Protein AF-A0A182GJI7-F1 (afdb_monomer_lite)

Secondary structure (DSSP, 8-state):
----PPPB-TT--EEEEES-EE---SSPEE-TT--EEEEES-EESSPEEEE-TT--EEEEEHHHHTTEEEES-TT--EEEEE-TT--S-GGG---GGGGTT--EEEEE-TT--S--HHHHHHHHHHTTT--EEEEES--SSSHHHHHHHHHHH-TT--EEEEESSBPPSEETTS-TT--EEEEEEEEES-S-EEE-TT--EEEEEEEEETTS-TTEEEEEEEPGGGEEEEEEEEEEE--TT--PPPEEEE------

Sequence (256 aa):
MATTFGTSFGNLHHICLTNVTITPTDHPLECPNLRKLMLFWLTFKKPLKIRTPQLQALTCNASVLNQLQLNEAPQANRLSIDMRRAPYDPSEMAYPASFSFFRKLKLTVSHCFRYDNRWFSVYCSYFNAITELIVDGKFPKNHYMHLKDIVSSLTQVSSLTLRWMSVPSDFSYLPVNVKTVNIEDCTTEADSIQFGPSVRCVRVSNLWMWNMPDDIGVEMQLLPEGRFSPLSSKRVLVRKGKVMTPRTIYSTVEGV

Radius of gyration: 20.92 Å; chains: 1; bounding box: 46×43×73 Å

Foldseek 3Di:
DDPPDAAEDAPAQEDADEQEEDEADPDAYEDANHAEYHEENYHYPAAHHHEYQNHAEYEYELVNLQRYAYDHDLNHEYYEYEQLCNDDDPVSGDPLLRQLNYAAYEYEAANNQDDDLVSLLVNLVSCQNHQHYEYEHAHPPPRAVSVLSNQLSRQNHQEYEYYHEEDEQEALSGHLNHAEYEYAHYEYCDQKHAHHPSHFKYKYWDYYYPPDPLQWTFDWAQDPPRIIGTPPPDRGRHPRPDTDDIDMYGDPDPDD

pLDDT: mean 76.51, std 18.76, range [30.42, 97.88]

Structure (mmCIF, N/CA/C/O backbone):
data_AF-A0A182GJI7-F1
#
_entry.id   AF-A0A182GJI7-F1
#
loop_
_atom_site.group_PDB
_atom_site.id
_atom_site.type_symbol
_atom_site.label_atom_id
_atom_site.label_alt_id
_atom_site.label_comp_id
_atom_site.label_asym_id
_atom_site.label_entity_id
_atom_site.label_seq_id
_atom_site.pdbx_PDB_ins_code
_atom_site.Cartn_x
_atom_site.Cartn_y
_atom_site.Cartn_z
_atom_site.occupancy
_atom_site.B_iso_or_equiv
_atom_site.auth_seq_id
_atom_site.auth_comp_id
_atom_site.auth_asym_id
_atom_site.auth_atom_id
_atom_site.pdbx_PDB_model_num
ATOM 1 N N . MET A 1 1 ? -25.397 4.185 40.615 1.00 33.31 1 MET A N 1
ATOM 2 C CA . MET A 1 1 ? -24.116 4.303 39.886 1.00 33.31 1 MET A CA 1
ATOM 3 C C . MET A 1 1 ? -24.425 4.147 38.408 1.00 33.31 1 MET A C 1
ATOM 5 O O . MET A 1 1 ? -24.957 3.110 38.039 1.00 33.31 1 MET A O 1
ATOM 9 N N . ALA A 1 2 ? -24.211 5.183 37.596 1.00 31.05 2 ALA A N 1
ATOM 10 C CA . ALA A 1 2 ? -24.418 5.091 36.154 1.00 31.05 2 ALA A CA 1
ATOM 11 C C . ALA A 1 2 ? -23.197 4.407 35.532 1.00 31.05 2 ALA A C 1
ATOM 13 O O . ALA A 1 2 ? -22.099 4.957 35.542 1.00 31.05 2 ALA A O 1
ATOM 14 N N . THR A 1 3 ? -23.376 3.189 35.034 1.00 36.91 3 THR A N 1
ATOM 15 C CA . THR A 1 3 ? -22.425 2.539 34.137 1.00 36.91 3 THR A CA 1
ATOM 16 C C . THR A 1 3 ? -22.496 3.261 32.794 1.00 36.91 3 THR A C 1
ATOM 18 O O . THR A 1 3 ? -23.383 3.013 31.982 1.00 36.91 3 THR A O 1
ATOM 21 N N . THR A 1 4 ? -21.590 4.208 32.552 1.00 42.38 4 THR A N 1
ATOM 22 C CA . THR A 1 4 ? -21.365 4.766 31.213 1.00 42.38 4 THR A CA 1
ATOM 23 C C . THR A 1 4 ? -20.727 3.688 30.341 1.00 42.38 4 THR A C 1
ATOM 25 O O . THR A 1 4 ? -19.510 3.622 30.188 1.00 42.38 4 THR A O 1
ATOM 28 N N . PHE A 1 5 ? -21.558 2.790 29.810 1.00 48.09 5 PHE A N 1
ATOM 29 C CA . PHE A 1 5 ? -21.180 1.929 28.696 1.00 48.09 5 PHE A CA 1
ATOM 30 C C . PHE A 1 5 ? -20.743 2.823 27.527 1.00 48.09 5 PHE A C 1
ATOM 32 O O . PHE A 1 5 ? -21.353 3.866 27.281 1.00 48.09 5 PHE A O 1
ATOM 39 N N . GLY A 1 6 ? -19.659 2.449 26.843 1.00 57.56 6 GLY A N 1
ATOM 40 C CA . GLY A 1 6 ? -19.200 3.168 25.656 1.00 57.56 6 GLY A CA 1
ATOM 41 C C . GLY A 1 6 ? -20.331 3.309 24.634 1.00 57.56 6 GLY A C 1
ATOM 42 O O . GLY A 1 6 ? -21.208 2.450 24.537 1.00 57.56 6 GLY A O 1
ATOM 43 N N . THR A 1 7 ? -20.339 4.410 23.882 1.00 68.69 7 THR A N 1
ATOM 44 C CA . THR A 1 7 ? -21.340 4.629 22.835 1.00 68.69 7 THR A CA 1
ATOM 45 C C . THR A 1 7 ? -21.268 3.485 21.822 1.00 68.69 7 THR A C 1
ATOM 47 O O . THR A 1 7 ? -20.230 3.286 21.185 1.00 68.69 7 THR A O 1
ATOM 50 N N . SER A 1 8 ? -22.364 2.735 21.686 1.00 79.00 8 SER A N 1
ATOM 51 C CA . SER A 1 8 ? -22.449 1.574 20.801 1.00 79.00 8 SER A CA 1
ATOM 52 C C . SER A 1 8 ? -23.300 1.871 19.574 1.00 79.00 8 SER A C 1
ATOM 54 O O . SER A 1 8 ? -24.429 2.352 19.670 1.00 79.00 8 SER A O 1
ATOM 56 N N . PHE A 1 9 ? -22.755 1.561 18.403 1.00 81.19 9 PHE A N 1
ATOM 57 C CA . PHE A 1 9 ? -23.396 1.737 17.109 1.00 81.19 9 PHE A CA 1
ATOM 58 C C . PHE A 1 9 ? -23.577 0.386 16.412 1.00 81.19 9 PHE A C 1
ATOM 60 O O . PHE A 1 9 ? -22.883 0.051 15.450 1.00 81.19 9 PHE A O 1
ATOM 67 N N . GLY A 1 10 ? -24.541 -0.399 16.898 1.00 80.50 10 GLY A N 1
ATOM 68 C CA . GLY A 1 10 ? -24.792 -1.766 16.431 1.00 80.50 10 GLY A CA 1
ATOM 69 C C . GLY A 1 10 ? -25.149 -1.889 14.946 1.00 80.50 10 GLY A C 1
ATOM 70 O O . GLY A 1 10 ? -24.766 -2.864 14.316 1.00 80.50 10 GLY A O 1
ATOM 71 N N . ASN A 1 11 ? -25.820 -0.900 14.353 1.00 86.44 11 ASN A N 1
ATOM 72 C CA . ASN A 1 11 ? -26.288 -0.979 12.960 1.00 86.44 11 ASN A CA 1
ATOM 73 C C . ASN A 1 11 ? -25.343 -0.310 11.946 1.00 86.44 11 ASN A C 1
ATOM 75 O O . ASN A 1 11 ? -25.608 -0.330 10.743 1.00 86.44 11 ASN A O 1
ATOM 79 N N . LEU A 1 12 ? -24.248 0.313 12.400 1.00 88.88 12 LEU A N 1
ATOM 80 C CA . LEU A 1 12 ? -23.321 0.991 11.495 1.00 88.88 12 LEU A CA 1
ATOM 81 C C . LEU A 1 12 ? -22.408 -0.018 10.795 1.00 88.88 12 LEU A C 1
ATOM 83 O O . LEU A 1 12 ? -21.566 -0.657 11.417 1.00 88.88 12 LEU A O 1
ATOM 87 N N . HIS A 1 13 ? -22.537 -0.100 9.470 1.00 92.81 13 HIS A N 1
ATOM 88 C CA . HIS A 1 13 ? -21.664 -0.911 8.614 1.00 92.81 13 HIS A CA 1
ATOM 89 C C . HIS A 1 13 ? -20.557 -0.107 7.929 1.00 92.81 13 HIS A C 1
ATOM 91 O O . HIS A 1 13 ? -19.521 -0.663 7.555 1.00 92.81 13 HIS A O 1
ATOM 97 N N . HIS A 1 14 ? -20.784 1.192 7.742 1.00 94.12 14 HIS A N 1
ATOM 98 C CA . HIS A 1 14 ? -19.903 2.089 7.008 1.00 94.12 14 HIS A CA 1
ATOM 99 C C . HIS A 1 14 ? -19.859 3.433 7.724 1.00 94.12 14 HIS A C 1
ATOM 101 O O . HIS A 1 14 ? -20.905 4.013 8.005 1.00 94.12 14 HIS A O 1
ATOM 107 N N . ILE A 1 15 ? -18.657 3.930 7.993 1.00 92.19 15 ILE A N 1
ATOM 108 C CA . ILE A 1 15 ? -18.443 5.277 8.521 1.00 92.19 15 ILE A CA 1
ATOM 109 C C . ILE A 1 15 ? -17.544 6.020 7.543 1.00 92.19 15 ILE A C 1
ATOM 111 O O . ILE A 1 15 ? -16.479 5.524 7.175 1.00 92.19 15 ILE A O 1
ATOM 115 N N . CYS A 1 16 ? -17.977 7.212 7.139 1.00 93.75 16 CYS A N 1
ATOM 116 C CA . CYS A 1 16 ? -17.178 8.151 6.369 1.00 93.75 16 CYS A CA 1
ATOM 117 C C . CYS A 1 16 ? -17.214 9.507 7.072 1.00 93.75 16 CYS A C 1
ATOM 119 O O . CYS A 1 16 ? -18.270 10.129 7.154 1.00 93.75 16 CYS A O 1
ATOM 121 N N . LEU A 1 17 ? -16.071 9.943 7.597 1.00 90.81 17 LEU A N 1
ATOM 122 C CA . LEU A 1 17 ? -15.913 11.243 8.241 1.00 90.81 17 LEU A CA 1
ATOM 123 C C . LEU A 1 17 ? -14.845 12.029 7.493 1.00 90.81 17 LEU A C 1
ATOM 125 O O . LEU A 1 17 ? -13.771 11.510 7.186 1.00 90.81 17 LEU A O 1
ATOM 129 N N . THR A 1 18 ? -15.153 13.277 7.160 1.00 92.00 18 THR A N 1
ATOM 130 C CA . THR A 1 18 ? -14.276 14.144 6.372 1.00 92.00 18 THR A CA 1
ATOM 131 C C . THR A 1 18 ? -14.399 15.582 6.860 1.00 92.00 18 THR A C 1
ATOM 133 O O . THR A 1 18 ? -15.517 16.074 6.955 1.00 92.00 18 THR A O 1
ATOM 136 N N . ASN A 1 19 ? -13.279 16.261 7.138 1.00 88.00 19 ASN A N 1
ATOM 137 C CA . ASN A 1 19 ? -13.254 17.664 7.593 1.00 88.00 19 ASN A CA 1
ATOM 138 C C . ASN A 1 19 ? -14.095 17.928 8.855 1.00 88.00 19 ASN A C 1
ATOM 140 O O . ASN A 1 19 ? -14.809 18.927 8.932 1.00 88.00 19 ASN A O 1
ATOM 144 N N . VAL A 1 20 ? -14.027 17.035 9.847 1.00 86.81 20 VAL A N 1
ATOM 145 C CA . VAL A 1 20 ? -14.752 17.210 11.113 1.00 86.81 20 VAL A CA 1
ATOM 146 C C . VAL A 1 20 ? -13.821 17.169 12.316 1.00 86.81 20 VAL A C 1
ATOM 148 O O . VAL A 1 20 ? -12.837 16.426 12.353 1.00 86.81 20 VAL A O 1
ATOM 151 N N . THR A 1 21 ? -14.173 17.956 13.329 1.00 85.56 21 THR A N 1
ATOM 152 C CA . THR A 1 21 ? -13.539 17.903 14.644 1.00 85.56 21 THR A CA 1
ATOM 153 C C . THR A 1 21 ? -14.232 16.842 15.481 1.00 85.56 21 THR A C 1
ATOM 155 O O . THR A 1 21 ? -15.434 16.925 15.732 1.00 85.56 21 THR A O 1
ATOM 158 N N . ILE A 1 22 ? -13.471 15.857 15.944 1.00 81.62 22 ILE A N 1
ATOM 159 C CA . ILE A 1 22 ? -13.961 14.811 16.838 1.00 81.62 22 ILE A CA 1
ATOM 160 C C . ILE A 1 22 ? -13.441 15.121 18.237 1.00 81.62 22 ILE A C 1
ATOM 162 O O . ILE A 1 22 ? -12.259 15.405 18.429 1.00 81.62 22 ILE A O 1
ATOM 166 N N . THR A 1 23 ? -14.331 15.065 19.226 1.00 83.44 23 THR A N 1
ATOM 167 C CA . THR A 1 23 ? -13.963 15.124 20.646 1.00 83.44 23 THR A CA 1
ATOM 168 C C . THR A 1 23 ? -14.128 13.721 21.221 1.00 83.44 23 THR A C 1
ATOM 170 O O . THR A 1 23 ? -15.251 13.348 21.557 1.00 83.44 23 THR A O 1
ATOM 173 N N . PRO A 1 24 ? -13.059 12.903 21.268 1.00 74.69 24 PRO A N 1
ATOM 174 C CA . PRO A 1 24 ? -13.177 11.528 21.729 1.00 74.69 24 PRO A CA 1
ATOM 175 C C . PRO A 1 24 ? -13.439 11.480 23.231 1.00 74.69 24 PRO A C 1
ATOM 177 O O . PRO A 1 24 ? -12.905 12.287 23.996 1.00 74.69 24 PRO A O 1
ATOM 180 N N . THR A 1 25 ? -14.232 10.499 23.641 1.00 79.31 25 THR A N 1
ATOM 181 C CA . THR A 1 25 ? -14.387 10.101 25.040 1.00 79.31 25 THR A CA 1
ATOM 182 C C . THR A 1 25 ? -13.240 9.185 25.465 1.00 79.31 25 THR A C 1
ATOM 184 O O . THR A 1 25 ? -12.559 8.602 24.623 1.00 79.31 25 THR A O 1
ATOM 187 N N . ASP A 1 26 ? -13.038 9.004 26.772 1.00 80.31 26 ASP A N 1
ATOM 188 C CA . ASP A 1 26 ? -12.004 8.083 27.270 1.00 80.31 26 ASP A CA 1
ATOM 189 C C . ASP A 1 26 ? -12.349 6.602 26.986 1.00 80.31 26 ASP A C 1
ATOM 191 O O . ASP A 1 26 ? -11.448 5.764 26.846 1.00 80.31 26 ASP A O 1
ATOM 195 N N . HIS A 1 27 ? -13.646 6.300 26.829 1.00 83.00 27 HIS A N 1
ATOM 196 C CA . HIS A 1 27 ? -14.166 4.990 26.435 1.00 83.00 27 HIS A CA 1
ATOM 197 C C . HIS A 1 27 ? -14.092 4.762 24.913 1.00 83.00 27 HIS A C 1
ATOM 199 O O . HIS A 1 27 ? -14.371 5.696 24.153 1.00 83.00 27 HIS A O 1
ATOM 205 N N . PRO A 1 28 ? -13.769 3.533 24.455 1.00 86.06 28 PRO A N 1
ATOM 206 C CA . PRO A 1 28 ? -13.817 3.176 23.041 1.00 86.06 28 PRO A CA 1
ATOM 207 C C . PRO A 1 28 ? -15.224 3.296 22.455 1.00 86.06 28 PRO A C 1
ATOM 209 O O . PRO A 1 28 ? -16.210 2.951 23.106 1.00 86.06 28 PRO A O 1
ATOM 212 N N . LEU A 1 29 ? -15.293 3.716 21.194 1.00 87.81 29 LEU A N 1
ATOM 213 C CA . LEU A 1 29 ? -16.508 3.632 20.399 1.00 87.81 29 LEU A CA 1
ATOM 214 C C . LEU A 1 29 ? -16.744 2.181 19.978 1.00 87.81 29 LEU A C 1
ATOM 216 O O . LEU A 1 29 ? -15.887 1.586 19.320 1.00 87.81 29 LEU A O 1
ATOM 220 N N . GLU A 1 30 ? -17.893 1.610 20.324 1.00 90.62 30 GLU A N 1
ATOM 221 C CA . GLU A 1 30 ? -18.221 0.237 19.945 1.00 90.62 30 GLU A CA 1
ATOM 222 C C . GLU A 1 30 ? -18.965 0.217 18.612 1.00 90.62 30 GLU A C 1
ATOM 224 O O . GLU A 1 30 ? -20.060 0.759 18.475 1.00 90.62 30 GLU A O 1
ATOM 229 N N . CYS A 1 31 ? -18.373 -0.404 17.596 1.00 91.00 31 CYS A N 1
ATOM 230 C CA . CYS A 1 31 ? -18.967 -0.528 16.268 1.00 91.00 31 CYS A CA 1
ATOM 231 C C . CYS A 1 31 ? -18.879 -1.992 15.803 1.00 91.00 31 CYS A C 1
ATOM 233 O O . CYS A 1 31 ? -18.071 -2.319 14.930 1.00 91.00 31 CYS A O 1
ATOM 235 N N . PRO A 1 32 ? -19.682 -2.905 16.389 1.00 91.25 32 PRO A N 1
ATOM 236 C CA . PRO A 1 32 ? -19.511 -4.349 16.211 1.00 91.25 32 PRO A CA 1
ATOM 237 C C . PRO A 1 32 ? -19.694 -4.814 14.761 1.00 91.25 32 PRO A C 1
ATOM 239 O O . PRO A 1 32 ? -19.049 -5.769 14.341 1.00 91.25 32 PRO A O 1
ATOM 242 N N . ASN A 1 33 ? -20.527 -4.119 13.982 1.00 93.31 33 ASN A N 1
ATOM 243 C CA . ASN A 1 33 ? -20.876 -4.492 12.608 1.00 93.31 33 ASN A CA 1
ATOM 244 C C . ASN A 1 33 ? -20.197 -3.629 11.529 1.00 93.31 33 ASN A C 1
ATOM 246 O O . ASN A 1 33 ? -20.515 -3.768 10.340 1.00 93.31 33 ASN A O 1
ATOM 250 N N . LEU A 1 34 ? -19.260 -2.759 11.922 1.00 94.88 34 LEU A N 1
ATOM 251 C CA . LEU A 1 34 ? -18.555 -1.859 11.016 1.00 94.88 34 LEU A CA 1
ATOM 252 C C . LEU A 1 34 ? -17.606 -2.644 10.114 1.00 94.88 34 LEU A C 1
ATOM 254 O O . LEU A 1 34 ? -16.705 -3.323 10.589 1.00 94.88 34 LEU A O 1
ATOM 258 N N . ARG A 1 35 ? -17.793 -2.520 8.796 1.00 96.00 35 ARG A N 1
ATOM 259 C CA . ARG A 1 35 ? -16.989 -3.203 7.770 1.00 96.00 35 ARG A CA 1
ATOM 260 C C . ARG A 1 35 ? -16.011 -2.271 7.071 1.00 96.00 35 ARG A C 1
ATOM 262 O O . ARG A 1 35 ? -14.936 -2.713 6.662 1.00 96.00 35 ARG A O 1
ATOM 269 N N . LYS A 1 36 ? -16.366 -0.994 6.908 1.00 96.44 36 LYS A N 1
ATOM 270 C CA . LYS A 1 36 ? -15.499 0.004 6.268 1.00 96.44 36 LYS A CA 1
ATOM 271 C C . LYS A 1 36 ? -15.461 1.294 7.070 1.00 96.44 36 LYS A C 1
ATOM 273 O O . LYS A 1 36 ? -16.506 1.836 7.429 1.00 96.44 36 LYS A O 1
ATOM 278 N N . LEU A 1 37 ? -14.253 1.798 7.273 1.00 95.06 37 LEU A N 1
ATOM 279 C CA . LEU A 1 37 ? -13.985 3.034 7.989 1.00 95.06 37 LEU A CA 1
ATOM 280 C C . LEU A 1 37 ? -13.170 3.965 7.091 1.00 95.06 37 LEU A C 1
ATOM 282 O O . LEU A 1 37 ? -12.083 3.605 6.641 1.00 95.06 37 LEU A O 1
ATOM 286 N N . MET A 1 38 ? -13.711 5.144 6.805 1.00 95.56 38 MET A N 1
ATOM 287 C CA . MET A 1 38 ? -13.090 6.169 5.971 1.00 95.56 38 MET A CA 1
ATOM 288 C C . MET A 1 38 ? -12.967 7.460 6.774 1.00 95.56 38 MET A C 1
ATOM 290 O O . MET A 1 38 ? -13.973 8.016 7.207 1.00 95.56 38 MET A O 1
ATOM 294 N N . LEU A 1 39 ? -11.740 7.921 7.002 1.00 92.12 39 LEU A N 1
ATOM 295 C CA . LEU A 1 39 ? -11.455 9.016 7.923 1.00 92.12 39 LEU A CA 1
ATOM 296 C C . LEU A 1 39 ? -10.438 9.988 7.320 1.00 92.12 39 LEU A C 1
ATOM 298 O O . LEU A 1 39 ? -9.247 9.691 7.237 1.00 92.12 39 LEU A O 1
ATOM 302 N N . PHE A 1 40 ? -10.892 11.173 6.926 1.00 88.81 40 PHE A N 1
ATOM 303 C CA . PHE A 1 40 ? -10.049 12.160 6.257 1.00 88.81 40 PHE A CA 1
ATOM 304 C C . PHE A 1 40 ? -10.117 13.516 6.936 1.00 88.81 40 PHE A C 1
ATOM 306 O O . PHE A 1 40 ? -11.187 13.993 7.298 1.00 88.81 40 PHE A O 1
ATOM 313 N N . TRP A 1 41 ? -8.962 14.166 7.053 1.00 84.19 41 TRP A N 1
ATOM 314 C CA . TRP A 1 41 ? -8.864 15.557 7.505 1.00 84.19 41 TRP A CA 1
ATOM 315 C C . TRP A 1 41 ? -9.624 15.800 8.814 1.00 84.19 41 TRP A C 1
ATOM 317 O O . TRP A 1 41 ? -10.406 16.738 8.935 1.00 84.19 41 TRP A O 1
ATOM 327 N N . LEU A 1 42 ? -9.429 14.899 9.774 1.00 84.94 42 LEU A N 1
ATOM 328 C CA . LEU A 1 42 ? -10.046 15.008 11.086 1.00 84.94 42 LEU A CA 1
ATOM 329 C C . LEU A 1 42 ? -9.102 15.725 12.035 1.00 84.94 42 LEU A C 1
ATOM 331 O O . LEU A 1 42 ? -7.883 15.553 11.965 1.00 84.94 42 LEU A O 1
ATOM 335 N N . THR A 1 43 ? -9.685 16.493 12.942 1.00 82.69 43 THR A N 1
ATOM 336 C CA . THR A 1 43 ? -8.973 17.075 14.075 1.00 82.69 43 THR A CA 1
ATOM 337 C C . THR A 1 43 ? -9.433 16.353 15.324 1.00 82.69 43 THR A C 1
ATOM 339 O O . THR A 1 43 ? -10.631 16.343 15.616 1.00 82.69 43 THR A O 1
ATOM 342 N N . PHE A 1 44 ? -8.500 15.760 16.067 1.00 79.31 44 PHE A N 1
ATOM 343 C CA . PHE A 1 44 ? -8.813 15.153 17.350 1.00 79.31 44 PHE A CA 1
ATOM 344 C C . PHE A 1 44 ? -8.166 15.930 18.488 1.00 79.31 44 PHE A C 1
ATOM 346 O O . PHE A 1 44 ? -7.057 16.441 18.372 1.00 79.31 44 PHE A O 1
ATOM 353 N N . LYS A 1 45 ? -8.878 16.006 19.613 1.00 79.12 45 LYS A N 1
ATOM 354 C CA . LYS A 1 45 ? -8.333 16.535 20.873 1.00 79.12 45 LYS A CA 1
ATOM 355 C C . LYS A 1 45 ? -7.584 15.474 21.689 1.00 79.12 45 LYS A C 1
ATOM 357 O O . LYS A 1 45 ? -6.856 15.814 22.613 1.00 79.12 45 LYS A O 1
ATOM 362 N N . LYS A 1 46 ? -7.820 14.197 21.382 1.00 82.25 46 LYS A N 1
ATOM 363 C CA . LYS A 1 46 ? -7.239 12.993 21.995 1.00 82.25 46 LYS A CA 1
ATOM 364 C C . LYS A 1 46 ? -7.226 11.870 20.942 1.00 82.25 46 LYS A C 1
ATOM 366 O O . LYS A 1 46 ? -7.914 12.011 19.935 1.00 82.25 46 LYS A O 1
ATOM 371 N N . PRO A 1 47 ? -6.531 10.744 21.152 1.00 86.19 47 PRO A N 1
ATOM 372 C CA . PRO A 1 47 ? -6.666 9.586 20.271 1.00 86.19 47 PRO A CA 1
ATOM 373 C C . PRO A 1 47 ? -8.107 9.050 20.204 1.00 86.19 47 PRO A C 1
ATOM 375 O O . PRO A 1 47 ? -8.772 8.911 21.233 1.00 86.19 47 PRO A O 1
ATOM 378 N N . LEU A 1 48 ? -8.585 8.711 19.005 1.00 87.44 48 LEU A N 1
ATOM 379 C CA . LEU A 1 48 ? -9.869 8.051 18.781 1.00 87.44 48 LEU A CA 1
ATOM 380 C C . LEU A 1 48 ? -9.710 6.534 18.914 1.00 87.44 48 LEU A C 1
ATOM 382 O O . LEU A 1 48 ? -9.030 5.899 18.110 1.00 87.44 48 LEU A O 1
ATOM 386 N N . LYS A 1 49 ? -10.382 5.953 19.907 1.00 89.69 49 LYS A N 1
ATOM 387 C CA . LYS A 1 49 ? -10.424 4.506 20.147 1.00 89.69 49 LYS A CA 1
ATOM 388 C C . LYS A 1 49 ? -11.695 3.916 19.550 1.00 89.69 49 LYS A C 1
ATOM 390 O O . LYS A 1 49 ? -12.787 4.359 19.902 1.00 89.69 49 LYS A O 1
ATOM 395 N N . ILE A 1 50 ? -11.571 2.907 18.693 1.00 89.75 50 ILE A N 1
ATOM 396 C CA . ILE A 1 50 ? -12.716 2.223 18.072 1.00 89.75 50 ILE A CA 1
ATOM 397 C C . ILE A 1 50 ? -12.549 0.715 18.232 1.00 89.75 50 ILE A C 1
ATOM 399 O O . ILE A 1 50 ? -11.526 0.163 17.832 1.00 89.75 50 ILE A O 1
ATOM 403 N N . ARG A 1 51 ? -13.566 0.040 18.775 1.00 91.06 51 ARG A N 1
ATOM 404 C CA . ARG A 1 51 ? -13.660 -1.424 18.800 1.00 91.06 51 ARG A CA 1
ATOM 405 C C . ARG A 1 51 ? -14.486 -1.903 17.611 1.00 91.06 51 ARG A C 1
ATOM 407 O O . ARG A 1 51 ? -15.659 -1.543 17.496 1.00 91.06 51 ARG A O 1
ATOM 414 N N . THR A 1 52 ? -13.881 -2.683 16.715 1.00 92.06 52 THR A N 1
ATOM 415 C CA . THR A 1 52 ? -14.472 -2.969 15.395 1.00 92.06 52 THR A CA 1
ATOM 416 C C . THR A 1 52 ? -14.133 -4.377 14.862 1.00 92.06 52 THR A C 1
ATOM 418 O O . THR A 1 52 ? -13.402 -4.513 13.877 1.00 92.06 52 THR A O 1
ATOM 421 N N . PRO A 1 53 ? -14.714 -5.445 15.447 1.00 91.88 53 PRO A N 1
ATOM 422 C CA . PRO A 1 53 ? -14.371 -6.842 15.141 1.00 91.88 53 PRO A CA 1
ATOM 423 C C . PRO A 1 53 ? -14.602 -7.264 13.688 1.00 91.88 53 PRO A C 1
ATOM 425 O O . PRO A 1 53 ? -13.904 -8.143 13.186 1.00 91.88 53 PRO A O 1
ATOM 428 N N . GLN A 1 54 ? -15.549 -6.627 12.999 1.00 94.31 54 GLN A N 1
ATOM 429 C CA . GLN A 1 54 ? -15.917 -6.936 11.614 1.00 94.31 54 GLN A CA 1
ATOM 430 C C . GLN A 1 54 ? -15.253 -6.009 10.582 1.00 94.31 54 GLN A C 1
ATOM 432 O O . GLN A 1 54 ? -15.624 -6.048 9.403 1.00 94.31 54 GLN A O 1
ATOM 437 N N . LEU A 1 55 ? -14.292 -5.167 10.993 1.00 95.50 55 LEU A N 1
ATOM 438 C CA . LEU A 1 55 ? -13.639 -4.229 10.078 1.00 95.50 55 LEU A CA 1
ATOM 439 C C . LEU A 1 55 ? -12.934 -5.002 8.972 1.00 95.50 55 LEU A C 1
ATOM 441 O O . LEU A 1 55 ? -12.176 -5.910 9.262 1.00 95.50 55 LEU A O 1
ATOM 445 N N . GLN A 1 56 ? -13.125 -4.611 7.715 1.00 96.06 56 GLN A N 1
ATOM 446 C CA . GLN A 1 56 ? -12.437 -5.209 6.567 1.00 96.06 56 GLN A CA 1
ATOM 447 C C . GLN A 1 56 ? -11.482 -4.221 5.899 1.00 96.06 56 GLN A C 1
ATOM 449 O O . GLN A 1 56 ? -10.439 -4.619 5.366 1.00 96.06 56 GLN A O 1
ATOM 454 N N . ALA A 1 57 ? -11.852 -2.937 5.888 1.00 96.25 57 ALA A N 1
ATOM 455 C CA . ALA A 1 57 ? -11.101 -1.886 5.219 1.00 96.25 57 ALA A CA 1
ATOM 456 C C . ALA A 1 57 ? -11.053 -0.590 6.038 1.00 96.25 57 ALA A C 1
ATOM 458 O O . ALA A 1 57 ? -12.092 -0.069 6.450 1.00 96.25 57 ALA A O 1
ATOM 459 N N . LEU A 1 58 ? -9.847 -0.043 6.190 1.00 95.88 58 LEU A N 1
ATOM 460 C CA . LEU A 1 58 ? -9.588 1.294 6.716 1.00 95.88 58 LEU A CA 1
ATOM 461 C C . LEU A 1 58 ? -8.983 2.151 5.604 1.00 95.88 58 LEU A C 1
ATOM 463 O O . LEU A 1 58 ? -7.989 1.774 4.987 1.00 95.88 58 LEU A O 1
ATOM 467 N N . THR A 1 59 ? -9.568 3.318 5.357 1.00 95.81 59 THR A N 1
ATOM 468 C CA . THR A 1 59 ? -8.966 4.362 4.525 1.00 95.81 59 THR A CA 1
ATOM 469 C C . THR A 1 59 ? -8.830 5.631 5.344 1.00 95.81 59 THR A C 1
ATOM 471 O O . THR A 1 59 ? -9.808 6.103 5.917 1.00 95.81 59 THR A O 1
ATOM 474 N N . CYS A 1 60 ? -7.632 6.194 5.412 1.00 92.19 60 CYS A N 1
ATOM 475 C CA . CYS A 1 60 ? -7.408 7.433 6.140 1.00 92.19 60 CYS A CA 1
ATOM 476 C C . CYS A 1 60 ? -6.234 8.221 5.570 1.00 92.19 60 CYS A C 1
ATOM 478 O O . CYS A 1 60 ? -5.505 7.729 4.712 1.00 92.19 60 CYS A O 1
ATOM 480 N N . ASN A 1 61 ? -6.046 9.454 6.027 1.00 88.31 61 ASN A N 1
ATOM 481 C CA . ASN A 1 61 ? -4.774 10.138 5.822 1.00 88.31 61 ASN A CA 1
ATOM 482 C C . ASN A 1 61 ? -3.792 9.806 6.957 1.00 88.31 61 ASN A C 1
ATOM 484 O O . ASN A 1 61 ? -4.189 9.363 8.037 1.00 88.31 61 ASN A O 1
ATOM 488 N N . ALA A 1 62 ? -2.502 10.035 6.722 1.00 85.12 62 ALA A N 1
ATOM 489 C CA . ALA A 1 62 ? -1.463 9.745 7.711 1.00 85.12 62 ALA A CA 1
ATOM 490 C C . ALA A 1 62 ? -1.666 10.494 9.046 1.00 85.12 62 ALA A C 1
ATOM 492 O O . ALA A 1 62 ? -1.330 9.960 10.100 1.00 85.12 62 ALA A O 1
ATOM 493 N N . SER A 1 63 ? -2.268 11.693 9.031 1.00 82.19 63 SER A N 1
ATOM 494 C CA . SER A 1 63 ? -2.531 12.456 10.262 1.00 82.19 63 SER A CA 1
ATOM 495 C C . SER A 1 63 ? -3.578 11.808 11.149 1.00 82.19 63 SER A C 1
ATOM 497 O O . SER A 1 63 ? -3.422 11.766 12.364 1.00 82.19 63 SER A O 1
ATOM 499 N N . VAL A 1 64 ? -4.630 11.268 10.541 1.00 87.38 64 VAL A N 1
ATOM 500 C CA . VAL A 1 64 ? -5.654 10.517 11.258 1.00 87.38 64 VAL A CA 1
ATOM 501 C C . VAL A 1 64 ? -5.092 9.212 11.796 1.00 87.38 64 VAL A C 1
ATOM 503 O O . VAL A 1 64 ? -5.402 8.850 12.927 1.00 87.38 64 VAL A O 1
ATOM 506 N N . LEU A 1 65 ? -4.263 8.522 11.008 1.00 88.12 65 LEU A N 1
ATOM 507 C CA . LEU A 1 65 ? -3.674 7.254 11.423 1.00 88.12 65 LEU A CA 1
ATOM 508 C C . LEU A 1 65 ? -2.883 7.396 12.732 1.00 88.12 65 LEU A C 1
ATOM 510 O O . LEU A 1 65 ? -3.057 6.574 13.625 1.00 88.12 65 LEU A O 1
ATOM 514 N N . ASN A 1 66 ? -2.123 8.490 12.884 1.00 83.56 66 ASN A N 1
ATOM 515 C CA . ASN A 1 66 ? -1.391 8.815 14.116 1.00 83.56 66 ASN A CA 1
ATOM 516 C C . ASN A 1 66 ? -2.271 8.923 15.354 1.00 83.56 66 ASN A C 1
ATOM 518 O O . ASN A 1 66 ? -1.762 8.768 16.453 1.00 83.56 66 ASN A O 1
ATOM 522 N N . GLN A 1 67 ? -3.561 9.201 15.207 1.00 86.00 67 GLN A N 1
ATOM 523 C CA . GLN A 1 67 ? -4.457 9.439 16.333 1.00 86.00 67 GLN A CA 1
ATOM 524 C C . GLN A 1 67 ? -5.557 8.374 16.425 1.00 86.00 67 GLN A C 1
ATOM 526 O O . GLN A 1 67 ? -6.486 8.528 17.212 1.00 86.00 67 GLN A O 1
ATOM 531 N N . LEU A 1 68 ? -5.461 7.283 15.659 1.00 88.50 68 LEU A N 1
ATOM 532 C CA . LEU A 1 68 ? -6.453 6.211 15.622 1.00 88.50 68 LEU A CA 1
ATOM 533 C C . LEU A 1 68 ? -5.946 4.961 16.352 1.00 88.50 68 LEU A C 1
ATOM 535 O O . LEU A 1 68 ? -4.894 4.423 16.027 1.00 88.50 68 LEU A O 1
ATOM 539 N N . GLN A 1 69 ? -6.741 4.452 17.291 1.00 89.44 69 GLN A N 1
ATOM 540 C CA . GLN A 1 69 ? -6.520 3.167 17.954 1.00 89.44 69 GLN A CA 1
ATOM 541 C C . GLN A 1 69 ? -7.646 2.206 17.571 1.00 89.44 69 GLN A C 1
ATOM 543 O O . GLN A 1 69 ? -8.814 2.435 17.896 1.00 89.44 69 GLN A O 1
ATOM 548 N N . LEU A 1 70 ? -7.288 1.136 16.861 1.00 89.50 70 LEU A N 1
ATOM 549 C CA . LEU A 1 70 ? -8.205 0.056 16.507 1.00 89.50 70 LEU A CA 1
ATOM 550 C C . LEU A 1 70 ? -8.082 -1.083 17.517 1.00 89.50 70 LEU A C 1
ATOM 552 O O . LEU A 1 70 ? -7.075 -1.786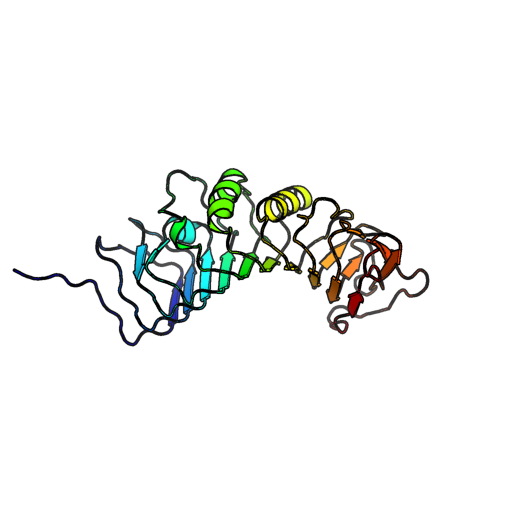 17.563 1.00 89.50 70 LEU A O 1
ATOM 556 N N . ASN A 1 71 ? -9.143 -1.298 18.284 1.00 87.38 71 ASN A N 1
ATOM 557 C CA . ASN A 1 71 ? -9.238 -2.408 19.216 1.00 87.38 71 ASN A CA 1
ATOM 558 C C . ASN A 1 71 ? -9.973 -3.567 18.540 1.00 87.38 71 ASN A C 1
ATOM 560 O O . ASN A 1 71 ? -11.056 -3.371 17.986 1.00 87.38 71 ASN A O 1
ATOM 564 N N . GLU A 1 72 ? -9.397 -4.768 18.631 1.00 84.06 72 GLU A N 1
ATOM 565 C CA . GLU A 1 72 ? -10.010 -6.017 18.163 1.00 84.06 72 GLU A CA 1
ATOM 566 C C . GLU A 1 72 ? -10.531 -5.925 16.720 1.00 84.06 72 GLU A C 1
ATOM 568 O O . GLU A 1 72 ? -11.735 -5.877 16.492 1.00 84.06 72 GLU A O 1
ATOM 573 N N . ALA A 1 73 ? -9.633 -5.906 15.731 1.00 89.50 73 ALA A N 1
ATOM 574 C CA . ALA A 1 73 ? -10.000 -5.864 14.312 1.00 89.50 73 ALA A CA 1
ATOM 575 C C . ALA A 1 73 ? -9.478 -7.093 13.529 1.00 89.50 73 ALA A C 1
ATOM 577 O O . ALA A 1 73 ? -8.801 -6.927 12.516 1.00 89.50 73 ALA A O 1
ATOM 578 N N . PRO A 1 74 ? -9.769 -8.340 13.958 1.00 90.12 74 PRO A N 1
ATOM 579 C CA . PRO A 1 74 ? -9.175 -9.553 13.381 1.00 90.12 74 PRO A CA 1
ATOM 580 C C . PRO A 1 74 ? -9.529 -9.785 11.904 1.00 90.12 74 PRO A C 1
ATOM 582 O O . PRO A 1 74 ? -8.806 -10.488 11.207 1.00 90.12 74 PRO A O 1
ATOM 585 N N . GLN A 1 75 ? -10.631 -9.204 11.422 1.00 92.00 75 GLN A N 1
ATOM 586 C CA . GLN A 1 75 ? -11.064 -9.299 10.023 1.00 92.00 75 GLN A CA 1
ATOM 587 C C . GLN A 1 75 ? -10.436 -8.219 9.124 1.00 92.00 75 GLN A C 1
ATOM 589 O O . GLN A 1 75 ? -10.668 -8.202 7.908 1.00 92.00 75 GLN A O 1
ATOM 594 N N . ALA A 1 76 ? -9.662 -7.292 9.702 1.00 92.69 76 ALA A N 1
ATOM 595 C CA . ALA A 1 76 ? -9.118 -6.162 8.973 1.00 92.69 76 ALA A CA 1
ATOM 596 C C . ALA A 1 76 ? -8.040 -6.637 8.008 1.00 92.69 76 ALA A C 1
ATOM 598 O O . ALA A 1 76 ? -7.092 -7.310 8.388 1.00 92.69 76 ALA A O 1
ATOM 599 N N . ASN A 1 77 ? -8.192 -6.279 6.735 1.00 95.12 77 ASN A N 1
ATOM 600 C CA . ASN A 1 77 ? -7.330 -6.800 5.679 1.00 95.12 77 ASN A CA 1
ATOM 601 C C . ASN A 1 77 ? -6.709 -5.681 4.838 1.00 95.12 77 ASN A C 1
ATOM 603 O O . ASN A 1 77 ? -5.528 -5.737 4.500 1.00 95.12 77 ASN A O 1
ATOM 607 N N . ARG A 1 78 ? -7.494 -4.642 4.521 1.00 96.75 78 ARG A N 1
ATOM 608 C CA . ARG A 1 78 ? -7.092 -3.556 3.616 1.00 96.75 78 ARG A CA 1
ATOM 609 C C . ARG A 1 78 ? -6.886 -2.235 4.349 1.00 96.75 78 ARG A C 1
ATOM 611 O O . ARG A 1 78 ? -7.837 -1.690 4.902 1.00 96.75 78 ARG A O 1
ATOM 618 N N . LEU A 1 79 ? -5.674 -1.700 4.280 1.00 95.69 79 LEU A N 1
ATOM 619 C CA . LEU A 1 79 ? -5.319 -0.371 4.761 1.00 95.69 79 LEU A CA 1
ATOM 620 C C . LEU A 1 79 ? -4.971 0.522 3.570 1.00 95.69 79 LEU A C 1
ATOM 622 O O . LEU A 1 79 ? -4.187 0.148 2.704 1.00 95.69 79 LEU A O 1
ATOM 626 N N . SER A 1 80 ? -5.571 1.702 3.494 1.00 95.62 80 SER A N 1
ATOM 627 C CA . SER A 1 80 ? -5.268 2.713 2.482 1.00 95.62 80 SER A CA 1
ATOM 628 C C . SER A 1 80 ? -4.920 4.028 3.166 1.00 95.62 80 SER A C 1
ATOM 630 O O . SER A 1 80 ? -5.745 4.584 3.889 1.00 95.62 80 SER A O 1
ATOM 632 N N . ILE A 1 81 ? -3.699 4.508 2.946 1.00 92.56 81 ILE A N 1
ATOM 633 C CA . ILE A 1 81 ? -3.156 5.710 3.575 1.00 92.56 81 ILE A CA 1
ATOM 634 C C . ILE A 1 81 ? -2.908 6.771 2.508 1.00 92.56 81 ILE A C 1
ATOM 636 O O . ILE A 1 81 ? -2.188 6.564 1.528 1.00 92.56 81 ILE A O 1
ATOM 640 N N . ASP A 1 82 ? -3.504 7.932 2.722 1.00 90.44 82 ASP A N 1
ATOM 641 C CA . ASP A 1 82 ? -3.250 9.147 1.969 1.00 90.44 82 ASP A CA 1
ATOM 642 C C . ASP A 1 82 ? -2.135 9.967 2.643 1.00 90.44 82 ASP A C 1
ATOM 644 O O . ASP A 1 82 ? -2.290 10.464 3.765 1.00 90.44 82 ASP A O 1
ATOM 648 N N . MET A 1 83 ? -1.006 10.125 1.944 1.00 85.75 83 MET A N 1
ATOM 649 C CA . MET A 1 83 ? 0.191 10.804 2.452 1.00 85.75 83 MET A CA 1
ATOM 650 C C . MET A 1 83 ? 0.240 12.305 2.118 1.00 85.75 83 MET A C 1
ATOM 652 O O . MET A 1 83 ? 1.241 12.959 2.413 1.00 85.75 83 MET A O 1
ATOM 656 N N . ARG A 1 84 ? -0.812 12.892 1.518 1.00 76.12 84 ARG A N 1
ATOM 657 C CA . ARG A 1 84 ? -0.830 14.311 1.095 1.00 76.12 84 ARG A CA 1
ATOM 658 C C . ARG A 1 84 ? -0.598 15.299 2.247 1.00 76.12 84 ARG A C 1
ATOM 660 O O . ARG A 1 84 ? -0.147 16.417 2.020 1.00 76.12 84 ARG A O 1
ATOM 667 N N . ARG A 1 85 ? -0.914 14.899 3.482 1.00 63.91 85 ARG A N 1
ATOM 668 C CA . ARG A 1 85 ? -0.685 15.672 4.714 1.00 63.91 85 ARG A CA 1
ATOM 669 C C . ARG A 1 85 ? -0.165 14.764 5.831 1.00 63.91 85 ARG A C 1
ATOM 671 O O . ARG A 1 85 ? -0.830 14.603 6.851 1.00 63.91 85 ARG A O 1
ATOM 678 N N . ALA A 1 86 ? 0.981 14.119 5.611 1.00 55.53 86 ALA A N 1
ATOM 679 C CA . ALA A 1 86 ? 1.672 13.427 6.696 1.00 55.53 86 ALA A CA 1
ATOM 680 C C . ALA A 1 86 ? 1.983 14.438 7.823 1.00 55.53 86 ALA A C 1
ATOM 682 O O . ALA A 1 86 ? 2.553 15.496 7.535 1.00 55.53 86 ALA A O 1
ATOM 683 N N . PRO A 1 87 ? 1.533 14.193 9.066 1.00 53.06 87 PRO A N 1
ATOM 684 C CA . PRO A 1 87 ? 1.818 15.075 10.189 1.00 53.06 87 PRO A CA 1
ATOM 685 C C . PRO A 1 87 ? 3.309 15.006 10.532 1.00 53.06 87 PRO A C 1
ATOM 687 O O . PRO A 1 87 ? 3.986 14.021 10.245 1.00 53.06 87 PRO A O 1
ATOM 690 N N . TYR A 1 88 ? 3.795 16.082 11.140 1.00 53.47 88 TYR A N 1
ATOM 691 C CA . TYR A 1 88 ? 5.216 16.395 11.276 1.00 53.47 88 TYR A CA 1
ATOM 692 C C . TYR A 1 88 ? 5.830 15.943 12.613 1.00 53.47 88 TYR A C 1
ATOM 694 O O . TYR A 1 88 ? 6.945 16.347 12.921 1.00 53.47 88 TYR A O 1
ATOM 702 N N . ASP A 1 89 ? 5.135 15.135 13.420 1.00 55.81 89 ASP A N 1
ATOM 703 C CA . ASP A 1 89 ? 5.667 14.737 14.724 1.00 55.81 89 ASP A CA 1
ATOM 704 C C . ASP A 1 89 ? 5.366 13.270 15.091 1.00 55.81 89 ASP A C 1
ATOM 706 O O . ASP A 1 89 ? 4.206 12.902 15.313 1.00 55.81 89 ASP A O 1
ATOM 710 N N . PRO A 1 90 ? 6.398 12.409 15.164 1.00 55.69 90 PRO A N 1
ATOM 711 C CA . PRO A 1 90 ? 6.296 11.068 15.731 1.00 55.69 90 PRO A CA 1
ATOM 712 C C . PRO A 1 90 ? 5.893 11.038 17.212 1.00 55.69 90 PRO A C 1
ATOM 714 O O . PRO A 1 90 ? 5.426 10.004 17.685 1.00 55.69 90 PRO A O 1
ATOM 717 N N . SER A 1 91 ? 6.074 12.137 17.951 1.00 53.81 91 SER A N 1
ATOM 718 C CA . SER A 1 91 ? 5.789 12.213 19.388 1.00 53.81 91 SER A CA 1
ATOM 719 C C . SER A 1 91 ? 4.290 12.164 19.720 1.00 53.81 91 SER A C 1
ATOM 721 O O . SER A 1 91 ? 3.919 11.762 20.820 1.00 53.81 91 SER A O 1
ATOM 723 N N . GLU A 1 92 ? 3.417 12.476 18.755 1.00 59.84 92 GLU A N 1
ATOM 724 C CA . GLU A 1 92 ? 1.955 12.468 18.919 1.00 59.84 92 GLU A CA 1
ATOM 725 C C . GLU A 1 92 ? 1.291 11.140 18.497 1.00 59.84 92 GLU A C 1
ATOM 727 O O . GLU A 1 92 ? 0.067 11.064 18.353 1.00 59.84 92 GLU A O 1
ATOM 732 N N . MET A 1 93 ? 2.073 10.082 18.258 1.00 65.00 93 MET A N 1
ATOM 733 C CA . MET A 1 93 ? 1.550 8.801 17.777 1.00 65.00 93 MET A CA 1
ATOM 734 C C . MET A 1 93 ? 0.821 8.015 18.876 1.00 65.00 93 MET A C 1
ATOM 736 O O . MET A 1 93 ? 1.397 7.576 19.871 1.00 65.00 93 MET A O 1
ATOM 740 N N . ALA A 1 94 ? -0.457 7.743 18.647 1.00 61.06 94 ALA A N 1
ATOM 741 C CA . ALA A 1 94 ? -1.244 6.784 19.395 1.00 61.06 94 ALA A CA 1
ATOM 742 C C . ALA A 1 94 ? -0.850 5.350 18.986 1.00 61.06 94 ALA A C 1
ATOM 744 O O . ALA A 1 94 ? -0.931 5.005 17.812 1.00 61.06 94 ALA A O 1
ATOM 745 N N . TYR A 1 95 ? -0.437 4.531 19.964 1.00 61.62 95 TYR A N 1
ATOM 746 C CA . TYR A 1 95 ? -0.085 3.097 19.872 1.00 61.62 95 TYR A CA 1
ATOM 747 C C . TYR A 1 95 ? -0.383 2.398 18.522 1.00 61.62 95 TYR A C 1
ATOM 749 O O . TYR A 1 95 ? -1.476 1.844 18.329 1.00 61.62 95 TYR A O 1
ATOM 757 N N . PRO A 1 96 ? 0.605 2.324 17.610 1.00 61.03 96 PRO A N 1
ATOM 758 C CA . PRO A 1 96 ? 0.388 1.791 16.266 1.00 61.03 96 PRO A CA 1
ATOM 759 C C . PRO A 1 96 ? 0.298 0.249 16.193 1.00 61.03 96 PRO A C 1
ATOM 761 O O . PRO A 1 96 ? -0.013 -0.300 15.138 1.00 61.03 96 PRO A O 1
ATOM 764 N N . ALA A 1 97 ? 0.473 -0.471 17.314 1.00 56.72 97 ALA A N 1
ATOM 765 C CA . ALA A 1 97 ? 0.297 -1.935 17.415 1.00 56.72 97 ALA A CA 1
ATOM 766 C C . ALA A 1 97 ? -1.076 -2.434 16.924 1.00 56.72 97 ALA A C 1
ATOM 768 O O . ALA A 1 97 ? -1.219 -3.569 16.461 1.00 56.72 97 ALA A O 1
ATOM 769 N N . SER A 1 98 ? -2.061 -1.538 16.957 1.00 68.44 98 SER A N 1
ATOM 770 C CA . SER A 1 98 ? -3.431 -1.700 16.473 1.00 68.44 98 SER A CA 1
ATOM 771 C C . SER A 1 98 ? -3.555 -2.057 14.978 1.00 68.44 98 SER A C 1
ATOM 773 O O . SER A 1 98 ? -4.639 -2.424 14.527 1.00 68.44 98 SER A O 1
ATOM 775 N N . PHE A 1 99 ? -2.477 -1.947 14.187 1.00 81.88 99 PHE A N 1
ATOM 776 C CA . PHE A 1 99 ? -2.496 -2.137 12.728 1.00 81.88 99 PHE A CA 1
ATOM 777 C C . PHE A 1 99 ? -1.858 -3.448 12.235 1.00 81.88 99 PHE A C 1
ATOM 779 O O . PHE A 1 99 ? -1.754 -3.667 11.030 1.00 81.88 99 PHE A O 1
ATOM 786 N N . SER A 1 100 ? -1.505 -4.358 13.142 1.00 85.38 100 SER A N 1
ATOM 787 C CA . SER A 1 100 ? -0.909 -5.664 12.807 1.00 85.38 100 SER A CA 1
ATOM 788 C C . SER A 1 100 ? -1.855 -6.644 12.086 1.00 85.38 100 SER A C 1
ATOM 790 O O . SER A 1 100 ? -1.420 -7.684 11.599 1.00 85.38 100 SER A O 1
ATOM 792 N N . PHE A 1 101 ? -3.152 -6.336 11.991 1.00 87.31 101 PHE A N 1
ATOM 793 C CA . PHE A 1 101 ? -4.140 -7.204 11.335 1.00 87.31 101 PHE A CA 1
ATOM 794 C C . PHE A 1 101 ? -4.090 -7.135 9.801 1.00 87.31 101 PHE A C 1
ATOM 796 O O . PHE A 1 101 ? -4.376 -8.119 9.118 1.00 87.31 101 PHE A O 1
ATOM 803 N N . PHE A 1 102 ? -3.710 -5.980 9.250 1.00 92.94 102 PHE A N 1
ATOM 804 C CA . PHE A 1 102 ? -3.790 -5.718 7.817 1.00 92.94 102 PHE A CA 1
ATOM 805 C C . PHE A 1 102 ? -2.763 -6.541 7.028 1.00 92.94 102 PHE A C 1
ATOM 807 O O . PHE A 1 102 ? -1.630 -6.730 7.464 1.00 92.94 102 PHE A O 1
ATOM 814 N N . ARG A 1 103 ? -3.150 -6.995 5.826 1.00 95.12 103 ARG A N 1
ATOM 815 C CA . ARG A 1 103 ? -2.267 -7.721 4.889 1.00 95.12 103 ARG A CA 1
ATOM 816 C C . ARG A 1 103 ? -1.991 -6.948 3.608 1.00 95.12 103 ARG A C 1
ATOM 818 O O . ARG A 1 103 ? -0.967 -7.183 2.970 1.00 95.12 103 ARG A O 1
ATOM 825 N N . LYS A 1 104 ? -2.886 -6.027 3.247 1.00 97.12 104 LYS A N 1
ATOM 826 C CA . LYS A 1 104 ? -2.810 -5.219 2.030 1.00 97.12 104 LYS A CA 1
ATOM 827 C C . LYS A 1 104 ? -2.707 -3.747 2.396 1.00 97.12 104 LYS A C 1
ATOM 829 O O . LYS A 1 104 ? -3.613 -3.216 3.041 1.00 97.12 104 LYS A O 1
ATOM 834 N N . LEU A 1 105 ? -1.643 -3.093 1.949 1.00 96.38 105 LEU A N 1
ATOM 835 C CA . LEU A 1 105 ? -1.401 -1.671 2.158 1.00 96.38 105 LEU A CA 1
ATOM 836 C C . LEU A 1 105 ? -1.404 -0.934 0.821 1.00 96.38 105 LEU A C 1
ATOM 838 O O . LEU A 1 105 ? -0.676 -1.298 -0.096 1.00 96.38 105 LEU A O 1
ATOM 842 N N . LYS A 1 106 ? -2.179 0.145 0.731 1.00 96.44 106 LYS A N 1
ATOM 843 C CA . LYS A 1 106 ? -2.097 1.125 -0.350 1.00 96.44 106 LYS A CA 1
ATOM 844 C C . LYS A 1 106 ? -1.601 2.462 0.194 1.00 96.44 106 LYS A C 1
ATOM 846 O O . LYS A 1 106 ? -2.225 3.020 1.090 1.00 96.44 106 LYS A O 1
ATOM 851 N N . LEU A 1 107 ? -0.544 3.006 -0.395 1.00 94.19 107 LEU A N 1
ATOM 852 C CA . LEU A 1 107 ? 0.006 4.325 -0.093 1.00 94.19 107 LEU A CA 1
ATOM 853 C C . LEU A 1 107 ? -0.221 5.264 -1.275 1.00 94.19 107 LEU A C 1
ATOM 855 O O . LEU A 1 107 ? 0.233 4.979 -2.376 1.00 94.19 107 LEU A O 1
ATOM 859 N N . THR A 1 108 ? -0.894 6.393 -1.054 1.00 93.62 108 THR A N 1
ATOM 860 C CA . THR A 1 108 ? -1.049 7.445 -2.075 1.00 93.62 108 THR A CA 1
ATOM 861 C C . THR A 1 108 ? -0.076 8.586 -1.793 1.00 93.62 108 THR A C 1
ATOM 863 O O . THR A 1 108 ? -0.203 9.254 -0.767 1.00 93.62 108 THR A O 1
ATOM 866 N N . VAL A 1 109 ? 0.896 8.808 -2.685 1.00 90.12 109 VAL A N 1
ATOM 867 C CA . VAL A 1 109 ? 2.085 9.650 -2.432 1.00 90.12 109 VAL A CA 1
ATOM 868 C C . VAL A 1 109 ? 2.225 10.866 -3.358 1.00 90.12 109 VAL A C 1
ATOM 870 O O . VAL A 1 109 ? 3.097 11.701 -3.122 1.00 90.12 109 VAL A O 1
ATOM 873 N N . SER A 1 110 ? 1.347 11.016 -4.359 1.00 80.69 110 SER A N 1
ATOM 874 C CA . SER A 1 110 ? 1.397 12.050 -5.418 1.00 80.69 110 SER A CA 1
ATOM 875 C C . SER A 1 110 ? 1.518 13.505 -4.943 1.00 80.69 110 SER A C 1
ATOM 877 O O . SER A 1 110 ? 1.982 14.361 -5.691 1.00 80.69 110 SER A O 1
ATOM 879 N N . HIS A 1 111 ? 1.133 13.808 -3.699 1.00 77.81 111 HIS A N 1
ATOM 880 C CA . HIS A 1 111 ? 1.301 15.144 -3.112 1.00 77.81 111 HIS A CA 1
ATOM 881 C C . HIS A 1 111 ? 1.931 15.108 -1.715 1.00 77.81 111 HIS A C 1
ATOM 883 O O . HIS A 1 111 ? 1.657 15.960 -0.872 1.00 77.81 111 HIS A O 1
ATOM 889 N N . CYS A 1 112 ? 2.773 14.111 -1.443 1.00 80.12 112 CYS A N 1
ATOM 890 C CA . CYS A 1 112 ? 3.538 14.042 -0.203 1.00 80.12 112 CYS A CA 1
ATOM 891 C C . CYS A 1 112 ? 4.764 14.972 -0.283 1.00 80.12 112 CYS A C 1
ATOM 893 O O . CYS A 1 112 ? 5.867 14.553 -0.622 1.00 80.12 112 CYS A O 1
ATOM 895 N N . PHE A 1 113 ? 4.575 16.264 -0.002 1.00 72.19 113 PHE A N 1
ATOM 896 C CA . PHE A 1 113 ? 5.653 17.266 -0.077 1.00 72.19 113 PHE A CA 1
ATOM 897 C C . PHE A 1 113 ? 6.696 17.161 1.046 1.00 72.19 113 PHE A C 1
ATOM 899 O O . PHE A 1 113 ? 7.767 17.757 0.943 1.00 72.19 113 PHE A O 1
ATOM 906 N N . ARG A 1 114 ? 6.378 16.437 2.123 1.00 73.06 114 ARG A N 1
ATOM 907 C CA . ARG A 1 114 ? 7.216 16.273 3.316 1.00 73.06 114 ARG A CA 1
ATOM 908 C C . ARG A 1 114 ? 7.298 14.793 3.677 1.00 73.06 114 ARG A C 1
ATOM 910 O O . ARG A 1 114 ? 6.587 14.329 4.560 1.00 73.06 114 ARG A O 1
ATOM 917 N N . TYR A 1 115 ? 8.116 14.054 2.934 1.00 77.31 115 TYR A N 1
ATOM 918 C CA . TYR A 1 115 ? 8.455 12.682 3.298 1.00 77.31 115 TYR A CA 1
ATOM 919 C C . TYR A 1 115 ? 9.274 12.692 4.594 1.00 77.31 115 TYR A C 1
ATOM 921 O O . TYR A 1 115 ? 10.265 13.416 4.683 1.00 77.31 115 TYR A O 1
ATOM 929 N N . ASP A 1 116 ? 8.856 11.900 5.581 1.00 77.19 116 ASP A N 1
ATOM 930 C CA . ASP A 1 116 ? 9.580 11.711 6.836 1.00 77.19 116 ASP A CA 1
ATOM 931 C C . ASP A 1 116 ? 9.934 10.232 7.005 1.00 77.19 116 ASP A C 1
ATOM 933 O O . ASP A 1 116 ? 9.073 9.381 7.243 1.00 77.19 116 ASP A O 1
ATOM 937 N N . ASN A 1 117 ? 11.227 9.936 6.896 1.00 76.50 117 ASN A N 1
ATOM 938 C CA . ASN A 1 117 ? 11.747 8.585 7.062 1.00 76.50 117 ASN A CA 1
ATOM 939 C C . ASN A 1 117 ? 11.510 8.046 8.488 1.00 76.50 117 ASN A C 1
ATOM 941 O O . ASN A 1 117 ? 11.316 6.848 8.671 1.00 76.50 117 ASN A O 1
ATOM 945 N N . ARG A 1 118 ? 11.464 8.907 9.517 1.00 76.50 118 ARG A N 1
ATOM 946 C CA . ARG A 1 118 ? 11.192 8.470 10.897 1.00 76.50 118 ARG A CA 1
ATOM 947 C C . ARG A 1 118 ? 9.768 7.956 11.034 1.00 76.50 118 ARG A C 1
ATOM 949 O O . ARG A 1 118 ? 9.574 6.883 11.597 1.00 76.50 118 ARG A O 1
ATOM 956 N N . TRP A 1 119 ? 8.794 8.682 10.479 1.00 77.81 119 TRP A N 1
ATOM 957 C CA . TRP A 1 119 ? 7.400 8.238 10.445 1.00 77.81 119 TRP A CA 1
ATOM 958 C C . TRP A 1 119 ? 7.284 6.866 9.778 1.00 77.81 119 TRP A C 1
ATOM 960 O O . TRP A 1 119 ? 6.701 5.947 10.353 1.00 77.81 119 TRP A O 1
ATOM 970 N N . PHE A 1 120 ? 7.904 6.701 8.605 1.00 76.31 120 PHE A N 1
ATOM 971 C CA . PHE A 1 120 ? 7.880 5.428 7.888 1.00 76.31 120 PHE A CA 1
ATOM 972 C C . PHE A 1 120 ? 8.556 4.310 8.672 1.00 76.31 120 PHE A C 1
ATOM 974 O O . PHE A 1 120 ? 7.952 3.256 8.829 1.00 76.31 120 PHE A O 1
ATOM 981 N N . SER A 1 121 ? 9.749 4.539 9.216 1.00 77.25 121 SER A N 1
ATOM 982 C CA . SER A 1 121 ? 10.473 3.551 10.020 1.00 77.25 121 SER A CA 1
ATOM 983 C C . SER A 1 121 ? 9.641 3.056 11.210 1.00 77.25 121 SER A C 1
ATOM 985 O O . SER A 1 121 ? 9.492 1.847 11.404 1.00 77.25 121 SER A O 1
ATOM 987 N N . VAL A 1 122 ? 8.997 3.975 11.943 1.00 78.31 122 VAL A N 1
ATOM 988 C CA . VAL A 1 122 ? 8.111 3.621 13.060 1.00 78.31 122 VAL A CA 1
ATOM 989 C C . VAL A 1 122 ? 6.934 2.782 12.565 1.00 78.31 122 VAL A C 1
ATOM 991 O O . VAL A 1 122 ? 6.756 1.662 13.038 1.00 78.31 122 VAL A O 1
ATOM 994 N N . TYR A 1 123 ? 6.159 3.259 11.588 1.00 79.56 123 TYR A N 1
ATOM 995 C CA . TYR A 1 123 ? 4.971 2.545 11.105 1.00 79.56 123 TYR A CA 1
ATOM 996 C C . TYR A 1 123 ? 5.278 1.214 10.418 1.00 79.56 123 TYR A C 1
ATOM 998 O O . TYR A 1 123 ? 4.503 0.270 10.553 1.00 79.56 123 TYR A O 1
ATOM 1006 N N . CYS A 1 124 ? 6.416 1.097 9.734 1.00 76.81 124 CYS A N 1
ATOM 1007 C CA . CYS A 1 124 ? 6.814 -0.146 9.075 1.00 76.81 124 CYS A CA 1
ATOM 1008 C C . CYS A 1 124 ? 6.967 -1.297 10.075 1.00 76.81 124 CYS A C 1
ATOM 1010 O O . CYS A 1 124 ? 6.571 -2.418 9.759 1.00 7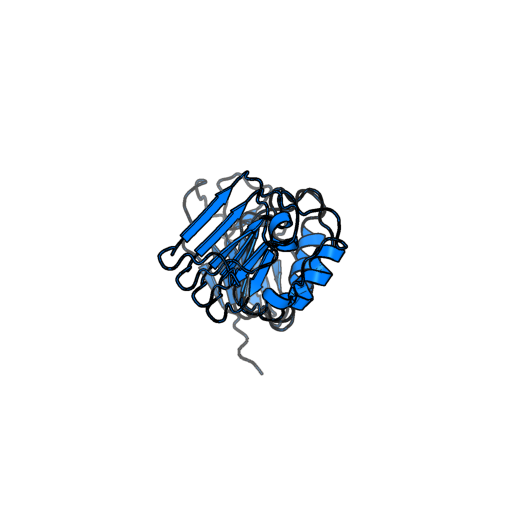6.81 124 CYS A O 1
ATOM 1012 N N . SER A 1 125 ? 7.430 -1.027 11.302 1.00 78.69 125 SER A N 1
ATOM 1013 C CA . SER A 1 125 ? 7.500 -2.050 12.357 1.00 78.69 125 SER A CA 1
ATOM 1014 C C . SER A 1 125 ? 6.125 -2.630 12.730 1.00 78.69 125 SER A C 1
ATOM 1016 O O . SER A 1 125 ? 6.015 -3.809 13.065 1.00 78.69 125 SER A O 1
ATOM 1018 N N . TYR A 1 126 ? 5.061 -1.837 12.586 1.00 81.00 126 TYR A N 1
ATOM 1019 C CA . TYR A 1 126 ? 3.676 -2.230 12.867 1.00 81.00 126 TYR A CA 1
ATOM 1020 C C . TYR A 1 126 ? 2.936 -2.782 11.647 1.00 81.00 126 TYR A C 1
ATOM 1022 O O . TYR A 1 126 ? 1.891 -3.417 11.779 1.00 81.00 126 TYR A O 1
ATOM 1030 N N . PHE A 1 127 ? 3.497 -2.576 10.458 1.00 86.69 127 PHE A N 1
ATOM 1031 C CA . PHE A 1 127 ? 3.039 -3.146 9.196 1.00 86.69 127 PHE A CA 1
ATOM 1032 C C . PHE A 1 127 ? 3.785 -4.435 8.836 1.00 86.69 127 PHE A C 1
ATOM 1034 O O . PHE A 1 127 ? 3.765 -4.860 7.682 1.00 86.69 127 PHE A O 1
ATOM 1041 N N . ASN A 1 128 ? 4.405 -5.098 9.817 1.00 84.06 128 ASN A N 1
ATOM 1042 C CA . ASN A 1 128 ? 5.111 -6.366 9.626 1.00 84.06 128 ASN A CA 1
ATOM 1043 C C . ASN A 1 128 ? 4.226 -7.470 9.015 1.00 84.06 128 ASN A C 1
ATOM 1045 O O . ASN A 1 128 ? 4.725 -8.387 8.384 1.00 84.06 128 ASN A O 1
ATOM 1049 N N . ALA A 1 129 ? 2.911 -7.376 9.173 1.00 89.69 129 ALA A N 1
ATOM 1050 C CA . ALA A 1 129 ? 1.927 -8.304 8.645 1.00 89.69 129 ALA A CA 1
ATOM 1051 C C . ALA A 1 129 ? 1.606 -8.111 7.150 1.00 89.69 129 ALA A C 1
ATOM 1053 O O . ALA A 1 129 ? 0.946 -8.978 6.562 1.00 89.69 129 ALA A O 1
ATOM 1054 N N . ILE A 1 130 ? 2.032 -6.994 6.551 1.00 93.94 130 ILE A N 1
ATOM 1055 C CA . ILE A 1 130 ? 1.712 -6.620 5.173 1.00 93.94 130 ILE A CA 1
ATOM 1056 C C . ILE A 1 130 ? 2.477 -7.503 4.187 1.00 93.94 130 ILE A C 1
ATOM 1058 O O . ILE A 1 130 ? 3.702 -7.574 4.200 1.00 93.94 130 ILE A O 1
ATOM 1062 N N . THR A 1 131 ? 1.727 -8.128 3.283 1.00 96.31 131 THR A N 1
ATOM 1063 C CA . THR A 1 131 ? 2.242 -9.007 2.221 1.00 96.31 131 THR A CA 1
ATOM 1064 C C . THR A 1 131 ? 2.026 -8.423 0.826 1.00 96.31 131 THR A C 1
ATOM 1066 O O . THR A 1 131 ? 2.765 -8.765 -0.099 1.00 96.31 131 THR A O 1
ATOM 1069 N N . GLU A 1 132 ? 1.060 -7.512 0.673 1.00 97.88 132 GLU A N 1
ATOM 1070 C CA . GLU A 1 132 ? 0.769 -6.801 -0.571 1.00 97.88 132 GLU A CA 1
ATOM 1071 C C . GLU A 1 132 ? 0.902 -5.288 -0.360 1.00 97.88 132 GLU A C 1
ATOM 1073 O O . GLU A 1 132 ? 0.206 -4.706 0.476 1.00 97.88 132 GLU A O 1
ATOM 1078 N N . LEU A 1 133 ? 1.765 -4.646 -1.148 1.00 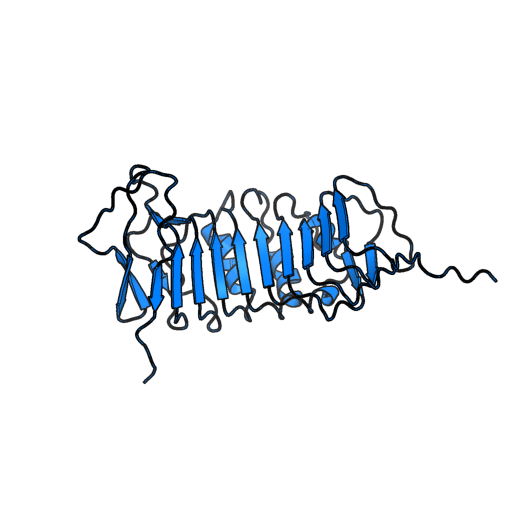97.44 133 LEU A N 1
ATOM 1079 C CA . LEU A 1 133 ? 1.986 -3.204 -1.130 1.00 97.44 133 LEU A CA 1
ATOM 1080 C C . LEU A 1 133 ? 1.613 -2.590 -2.479 1.00 97.44 133 LEU A C 1
ATOM 1082 O O . LEU A 1 133 ? 2.104 -3.014 -3.520 1.00 97.44 133 LEU A O 1
ATOM 1086 N N . ILE A 1 134 ? 0.793 -1.545 -2.452 1.00 97.19 134 ILE A N 1
ATOM 1087 C CA . ILE A 1 134 ? 0.484 -0.691 -3.597 1.00 97.19 134 ILE A CA 1
ATOM 1088 C C . ILE A 1 134 ? 1.014 0.708 -3.285 1.00 97.19 134 ILE A C 1
ATOM 1090 O O . ILE A 1 134 ? 0.601 1.316 -2.299 1.00 97.19 134 ILE A O 1
ATOM 1094 N N . VAL A 1 135 ? 1.886 1.243 -4.133 1.00 95.94 135 VAL A N 1
ATOM 1095 C CA . VAL A 1 135 ? 2.333 2.638 -4.082 1.00 95.94 135 VAL A CA 1
ATOM 1096 C C . VAL A 1 135 ? 1.734 3.367 -5.279 1.00 95.94 135 VAL A C 1
ATOM 1098 O O . VAL A 1 135 ? 1.873 2.931 -6.418 1.00 95.94 135 VAL A O 1
ATOM 1101 N N . ASP A 1 136 ? 1.020 4.454 -5.010 1.00 94.50 136 ASP A N 1
ATOM 1102 C CA . ASP A 1 136 ? 0.163 5.155 -5.963 1.00 94.50 136 ASP A CA 1
ATOM 1103 C C . ASP A 1 136 ? 0.562 6.635 -6.052 1.00 94.50 136 ASP A C 1
ATOM 1105 O O . ASP A 1 136 ? 0.458 7.383 -5.074 1.00 94.50 136 ASP A O 1
ATOM 1109 N N . GLY A 1 137 ? 1.021 7.065 -7.225 1.00 91.50 137 GLY A N 1
ATOM 1110 C CA . GLY A 1 137 ? 1.497 8.421 -7.489 1.00 91.50 137 GLY A CA 1
ATOM 1111 C C . GLY A 1 137 ? 3.012 8.610 -7.341 1.00 91.50 137 GLY A C 1
ATOM 1112 O O . GLY A 1 137 ? 3.734 7.761 -6.825 1.00 91.50 137 GLY A O 1
ATOM 1113 N N . LYS A 1 138 ? 3.508 9.777 -7.770 1.00 88.31 138 LYS A N 1
ATOM 1114 C CA . LYS A 1 138 ? 4.929 10.165 -7.702 1.00 88.31 138 LYS A CA 1
ATOM 1115 C C . LYS A 1 138 ? 5.196 11.123 -6.538 1.00 88.31 138 LYS A C 1
ATOM 1117 O O . LYS A 1 138 ? 4.511 12.129 -6.395 1.00 88.31 138 LYS A O 1
ATOM 1122 N N . PHE A 1 139 ? 6.232 10.863 -5.743 1.00 87.12 139 PHE A N 1
ATOM 1123 C CA . PHE A 1 139 ? 6.699 11.838 -4.751 1.00 87.12 139 PHE A CA 1
ATOM 1124 C C . PHE A 1 139 ? 7.179 13.124 -5.452 1.00 87.12 139 PHE A C 1
ATOM 1126 O O . PHE A 1 139 ? 7.964 13.027 -6.398 1.00 87.12 139 PHE A O 1
ATOM 1133 N N . PRO A 1 140 ? 6.799 14.323 -4.972 1.00 85.69 140 PRO A N 1
ATOM 1134 C CA . PRO A 1 140 ? 7.215 15.589 -5.582 1.00 85.69 140 PRO A CA 1
ATOM 1135 C C . PRO A 1 140 ? 8.734 15.818 -5.623 1.00 85.69 140 PRO A C 1
ATOM 1137 O O . PRO A 1 140 ? 9.225 16.516 -6.505 1.00 85.69 140 PRO A O 1
ATOM 1140 N N . LYS A 1 141 ? 9.485 15.256 -4.667 1.00 84.75 141 LYS A N 1
ATOM 1141 C CA . LYS A 1 141 ? 10.949 15.368 -4.564 1.00 84.75 141 LYS A CA 1
ATOM 1142 C C . LYS A 1 141 ? 11.562 14.012 -4.233 1.00 84.75 141 LYS A C 1
ATOM 1144 O O . LYS A 1 141 ? 10.928 13.222 -3.536 1.00 84.75 141 LYS A O 1
ATOM 1149 N N . ASN A 1 142 ? 12.787 13.775 -4.711 1.00 88.69 142 ASN A N 1
ATOM 1150 C CA . ASN A 1 142 ? 13.600 12.584 -4.419 1.00 88.69 142 ASN A CA 1
ATOM 1151 C C . ASN A 1 142 ? 12.833 11.261 -4.583 1.00 88.69 142 ASN A C 1
ATOM 1153 O O . ASN A 1 142 ? 12.942 10.355 -3.761 1.00 88.69 142 ASN A O 1
ATOM 1157 N N . HIS A 1 143 ? 12.023 11.161 -5.642 1.00 90.00 143 HIS A N 1
ATOM 1158 C CA . HIS A 1 143 ? 11.037 10.092 -5.777 1.00 90.00 143 HIS A CA 1
ATOM 1159 C C . HIS A 1 143 ? 11.613 8.683 -5.653 1.00 90.00 143 HIS A C 1
ATOM 1161 O O . HIS A 1 143 ? 11.080 7.886 -4.885 1.00 90.00 143 HIS A O 1
ATOM 1167 N N . TYR A 1 144 ? 12.704 8.396 -6.361 1.00 91.38 144 TYR A N 1
ATOM 1168 C CA . TYR A 1 144 ? 13.327 7.075 -6.343 1.00 91.38 144 TYR A CA 1
ATOM 1169 C C . TYR A 1 144 ? 13.925 6.727 -4.978 1.00 91.38 144 TYR A C 1
ATOM 1171 O O . TYR A 1 144 ? 13.800 5.589 -4.536 1.00 91.38 144 TYR A O 1
ATOM 1179 N N . MET A 1 145 ? 14.509 7.710 -4.285 1.00 91.62 145 MET A N 1
ATOM 1180 C CA . MET A 1 145 ? 15.040 7.525 -2.933 1.00 91.62 145 MET A CA 1
ATOM 1181 C C . MET A 1 145 ? 13.917 7.163 -1.954 1.00 91.62 145 MET A C 1
ATOM 1183 O O . MET A 1 145 ? 13.992 6.135 -1.293 1.00 91.62 145 MET A O 1
ATOM 1187 N N . HIS A 1 146 ? 12.831 7.940 -1.926 1.00 90.44 146 HIS A N 1
ATOM 1188 C CA . HIS A 1 146 ? 11.709 7.672 -1.021 1.00 90.44 146 HIS A CA 1
ATOM 1189 C C . HIS A 1 146 ? 10.970 6.369 -1.361 1.00 90.44 146 HIS A C 1
ATOM 1191 O O . HIS A 1 146 ? 10.522 5.659 -0.464 1.00 90.44 146 HIS A O 1
ATOM 1197 N N . LEU A 1 147 ? 10.847 6.026 -2.649 1.00 91.81 147 LEU A N 1
ATOM 1198 C CA . LEU A 1 147 ? 10.287 4.739 -3.061 1.00 91.81 147 LEU A CA 1
ATOM 1199 C C . LEU A 1 147 ? 11.146 3.579 -2.540 1.00 91.81 147 LEU A C 1
ATOM 1201 O O . LEU A 1 147 ? 10.608 2.631 -1.969 1.00 91.81 147 LEU A O 1
ATOM 1205 N N . LYS A 1 148 ? 12.472 3.680 -2.694 1.00 92.06 148 LYS A N 1
ATOM 1206 C CA . LYS A 1 148 ? 13.421 2.695 -2.174 1.00 92.06 148 LYS A CA 1
ATOM 1207 C C . LYS A 1 148 ? 13.290 2.537 -0.661 1.00 92.06 148 LYS A C 1
ATOM 1209 O O . LYS A 1 148 ? 13.192 1.403 -0.195 1.00 92.06 148 LYS A O 1
ATOM 1214 N N . ASP A 1 149 ? 13.227 3.635 0.086 1.00 89.62 149 ASP A N 1
ATOM 1215 C CA . ASP A 1 149 ? 13.091 3.617 1.547 1.00 89.62 149 ASP A CA 1
ATOM 1216 C C . ASP A 1 149 ? 11.824 2.869 2.002 1.00 89.62 149 ASP A C 1
ATOM 1218 O O . ASP A 1 149 ? 11.895 1.983 2.859 1.00 89.62 149 ASP A O 1
ATOM 1222 N N . ILE A 1 150 ? 10.671 3.168 1.391 1.00 89.69 150 ILE A N 1
ATOM 1223 C CA . ILE A 1 150 ? 9.385 2.518 1.701 1.00 89.69 150 ILE A CA 1
ATOM 1224 C C . ILE A 1 150 ? 9.451 1.018 1.444 1.00 89.69 150 ILE A C 1
ATOM 1226 O O . ILE A 1 150 ? 9.090 0.216 2.306 1.00 89.69 150 ILE A O 1
ATOM 1230 N N . VAL A 1 151 ? 9.888 0.634 0.245 1.00 90.56 151 VAL A N 1
ATOM 1231 C CA . VAL A 1 151 ? 9.858 -0.770 -0.169 1.00 90.56 151 VAL A CA 1
ATOM 1232 C C . VAL A 1 151 ? 10.871 -1.597 0.623 1.00 90.56 151 VAL A C 1
ATOM 1234 O O . VAL A 1 151 ? 10.582 -2.737 0.972 1.00 90.56 151 VAL A O 1
ATOM 1237 N N . SER A 1 152 ? 12.019 -1.014 0.975 1.00 88.62 152 SER A N 1
ATOM 1238 C CA . SER A 1 152 ? 13.052 -1.696 1.767 1.00 88.62 152 SER A CA 1
ATOM 1239 C C . SER A 1 152 ? 12.625 -1.927 3.221 1.00 88.62 152 SER A C 1
ATOM 1241 O O . SER A 1 152 ? 13.081 -2.876 3.854 1.00 88.62 152 SER A O 1
ATOM 1243 N N . SER A 1 153 ? 11.734 -1.085 3.750 1.00 86.19 153 SER A N 1
ATOM 1244 C CA . SER A 1 153 ? 11.291 -1.142 5.148 1.00 86.19 153 SER A CA 1
ATOM 1245 C C . SER A 1 153 ? 10.201 -2.194 5.408 1.00 86.19 153 SER A C 1
ATOM 1247 O O . SER A 1 153 ? 10.022 -2.631 6.544 1.00 86.19 153 SER A O 1
ATOM 1249 N N . LEU A 1 154 ? 9.481 -2.642 4.374 1.00 88.44 154 LEU A N 1
ATOM 1250 C CA . LEU A 1 154 ? 8.387 -3.615 4.488 1.00 88.44 154 LEU A CA 1
ATOM 1251 C C . LEU A 1 154 ? 8.847 -5.018 4.068 1.00 88.44 154 LEU A C 1
ATOM 1253 O O . LEU A 1 154 ? 8.545 -5.515 2.985 1.00 88.44 154 LEU A O 1
ATOM 1257 N N . THR A 1 155 ? 9.584 -5.677 4.961 1.00 87.94 155 THR A N 1
ATOM 1258 C CA . THR A 1 155 ? 10.327 -6.915 4.661 1.00 87.94 155 THR A CA 1
ATOM 1259 C C . THR A 1 155 ? 9.461 -8.139 4.353 1.00 87.94 155 THR A C 1
ATOM 1261 O O . THR A 1 155 ? 9.947 -9.072 3.718 1.00 87.94 155 THR A O 1
ATOM 1264 N N . GLN A 1 156 ? 8.190 -8.160 4.765 1.00 92.06 156 GLN A N 1
ATOM 1265 C CA . GLN A 1 156 ? 7.260 -9.273 4.507 1.00 92.06 156 GLN A CA 1
ATOM 1266 C C . GLN A 1 156 ? 6.478 -9.128 3.191 1.00 92.06 156 GLN A C 1
ATOM 1268 O O . GLN A 1 156 ? 5.717 -10.024 2.816 1.00 92.06 156 GLN A O 1
ATOM 1273 N N . VAL A 1 157 ? 6.669 -8.024 2.460 1.00 95.00 157 VAL A N 1
ATOM 1274 C CA . VAL A 1 157 ? 5.991 -7.800 1.180 1.00 95.00 157 VAL A CA 1
ATOM 1275 C C . VAL A 1 157 ? 6.451 -8.837 0.160 1.00 95.00 157 VAL A C 1
ATOM 1277 O O . VAL A 1 157 ? 7.639 -8.990 -0.116 1.00 95.00 157 VAL A O 1
ATOM 1280 N N . SER A 1 158 ? 5.477 -9.526 -0.430 1.00 95.19 158 SER A N 1
ATOM 1281 C CA . SER A 1 158 ? 5.675 -10.512 -1.496 1.00 95.19 158 SER A CA 1
ATOM 1282 C C . SER A 1 158 ? 5.166 -10.031 -2.856 1.00 95.19 158 SER A C 1
ATOM 1284 O O . SER A 1 158 ? 5.649 -10.487 -3.897 1.00 95.19 158 SER A O 1
ATOM 1286 N N . SER A 1 159 ? 4.233 -9.075 -2.855 1.00 95.38 159 SER A N 1
ATOM 1287 C CA . SER A 1 159 ? 3.659 -8.463 -4.052 1.00 95.38 159 SER A CA 1
ATOM 1288 C C . SER A 1 159 ? 3.709 -6.940 -3.951 1.00 95.38 159 SER A C 1
ATOM 1290 O O . SER A 1 159 ? 3.083 -6.352 -3.068 1.00 95.38 159 SER A O 1
ATOM 1292 N N . LEU A 1 160 ? 4.421 -6.303 -4.880 1.00 96.56 160 LEU A N 1
ATOM 1293 C CA . LEU A 1 160 ? 4.532 -4.852 -5.018 1.00 96.56 160 LEU A CA 1
ATOM 1294 C C . LEU A 1 160 ? 3.740 -4.386 -6.241 1.00 96.56 160 LEU A C 1
ATOM 1296 O O . LEU A 1 160 ? 3.851 -4.975 -7.306 1.00 96.56 160 LEU A O 1
ATOM 1300 N N . THR A 1 161 ? 2.970 -3.312 -6.120 1.00 95.31 161 THR A N 1
ATOM 1301 C CA . THR A 1 161 ? 2.302 -2.644 -7.244 1.00 95.31 161 THR A CA 1
ATOM 1302 C C . THR A 1 161 ? 2.695 -1.177 -7.261 1.00 95.31 161 THR A C 1
ATOM 1304 O O . THR A 1 161 ? 2.554 -0.490 -6.251 1.00 95.31 161 THR A O 1
ATOM 1307 N N . LEU A 1 162 ? 3.179 -0.697 -8.400 1.00 95.56 162 LEU A N 1
ATOM 1308 C CA . LEU A 1 162 ? 3.556 0.690 -8.638 1.00 95.56 162 LEU A CA 1
ATOM 1309 C C . LEU A 1 162 ? 2.578 1.285 -9.638 1.00 95.56 162 LEU A C 1
ATOM 1311 O O . LEU A 1 162 ? 2.432 0.742 -10.733 1.00 95.56 162 LEU A O 1
ATOM 1315 N N . ARG A 1 163 ? 1.919 2.381 -9.260 1.00 92.75 163 ARG A N 1
ATOM 1316 C CA . ARG A 1 163 ? 0.881 3.004 -10.077 1.00 92.75 163 ARG A CA 1
ATOM 1317 C C . ARG A 1 163 ? 1.065 4.507 -10.255 1.00 92.75 163 ARG A C 1
ATOM 1319 O O . ARG A 1 163 ? 1.419 5.183 -9.291 1.00 92.75 163 ARG A O 1
ATOM 1326 N N . TRP A 1 164 ? 0.774 5.039 -11.445 1.00 89.12 164 TRP A N 1
ATOM 1327 C CA . TRP A 1 164 ? 0.777 6.487 -11.735 1.00 89.12 164 TRP A CA 1
ATOM 1328 C C . TRP A 1 164 ? 2.085 7.196 -11.343 1.00 89.12 164 TRP A C 1
ATOM 1330 O O . TRP A 1 164 ? 2.071 8.281 -10.751 1.00 89.12 164 TRP A O 1
ATOM 1340 N N . MET A 1 165 ? 3.235 6.579 -11.622 1.00 90.44 165 MET A N 1
ATOM 1341 C CA . MET A 1 165 ? 4.540 7.117 -11.223 1.00 90.44 165 MET A CA 1
ATOM 1342 C C . MET A 1 165 ? 5.625 6.931 -12.283 1.00 90.44 165 MET A C 1
ATOM 1344 O O . MET A 1 165 ? 5.418 6.277 -13.301 1.00 90.44 165 MET A O 1
ATOM 1348 N N . SER A 1 166 ? 6.792 7.527 -12.035 1.00 87.69 166 SER A N 1
ATOM 1349 C CA . SER A 1 166 ? 8.003 7.239 -12.806 1.00 87.69 166 SER A CA 1
ATOM 1350 C C . SER A 1 166 ? 8.731 6.091 -12.123 1.00 87.69 166 SER A C 1
ATOM 1352 O O . SER A 1 166 ? 9.036 6.215 -10.942 1.00 87.69 166 SER A O 1
ATOM 1354 N N . VAL A 1 167 ? 9.000 4.983 -12.806 1.00 88.50 167 VAL A N 1
ATOM 1355 C CA . VAL A 1 167 ? 9.711 3.840 -12.216 1.00 88.50 167 VAL A CA 1
ATOM 1356 C C . VAL A 1 167 ? 11.224 3.946 -12.463 1.00 88.50 167 VAL A C 1
ATOM 1358 O O . VAL A 1 167 ? 11.627 4.344 -13.560 1.00 88.50 167 VAL A O 1
ATOM 1361 N N . PRO A 1 168 ? 12.071 3.620 -11.465 1.00 88.38 168 PRO A N 1
ATOM 1362 C CA . PRO A 1 168 ? 13.522 3.598 -11.633 1.00 88.38 168 PRO A CA 1
ATOM 1363 C C . PRO A 1 168 ? 13.974 2.490 -12.596 1.00 88.38 168 PRO A C 1
ATOM 1365 O O . PRO A 1 168 ? 13.259 1.516 -12.830 1.00 88.38 168 PRO A O 1
ATOM 1368 N N . SER A 1 169 ? 15.196 2.630 -13.114 1.00 82.38 169 SER A N 1
ATOM 1369 C CA . SER A 1 169 ? 15.872 1.615 -13.934 1.00 82.38 169 SER A CA 1
ATOM 1370 C C . SER A 1 169 ? 16.353 0.403 -13.137 1.00 82.38 169 SER A C 1
ATOM 1372 O O . SER A 1 169 ? 16.639 -0.633 -13.725 1.00 82.38 169 SER A O 1
ATOM 1374 N N . ASP A 1 170 ? 16.471 0.518 -11.816 1.00 86.06 170 ASP A N 1
ATOM 1375 C CA . ASP A 1 170 ? 17.030 -0.526 -10.964 1.00 86.06 170 ASP A CA 1
ATOM 1376 C C . ASP A 1 170 ? 16.141 -0.776 -9.742 1.00 86.06 170 ASP A C 1
ATOM 1378 O O . ASP A 1 170 ? 15.838 0.137 -8.975 1.00 86.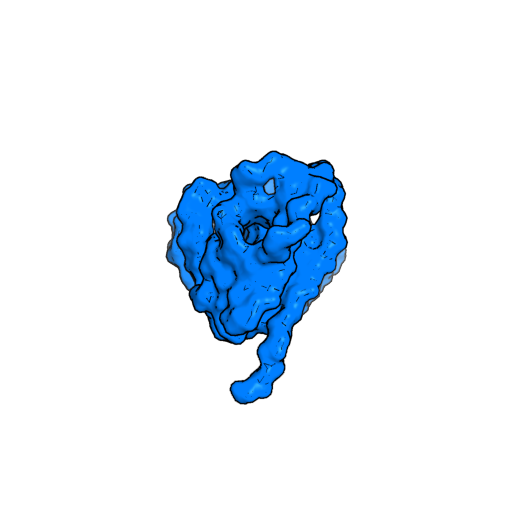06 170 ASP A O 1
ATOM 1382 N N . PHE A 1 171 ? 15.743 -2.034 -9.574 1.00 89.38 171 PHE A N 1
ATOM 1383 C CA . PHE A 1 171 ? 15.003 -2.608 -8.453 1.00 89.38 171 PHE A CA 1
ATOM 1384 C C . PHE A 1 171 ? 15.786 -3.756 -7.785 1.00 89.38 171 PHE A C 1
ATOM 1386 O O . PHE A 1 171 ? 15.207 -4.604 -7.104 1.00 89.38 171 PHE A O 1
ATOM 1393 N N . SER A 1 172 ? 17.109 -3.810 -7.947 1.00 86.31 172 SER A N 1
ATOM 1394 C CA . SER A 1 172 ? 17.991 -4.772 -7.269 1.00 86.31 172 SER A CA 1
ATOM 1395 C C . SER A 1 172 ? 17.890 -4.711 -5.739 1.00 86.31 172 SER A C 1
ATOM 1397 O O . SER A 1 172 ? 18.139 -5.704 -5.061 1.00 86.31 172 SER A O 1
ATOM 1399 N N . TYR A 1 173 ? 17.465 -3.565 -5.197 1.00 88.62 173 TYR A N 1
ATOM 1400 C CA . TYR A 1 173 ? 17.270 -3.335 -3.765 1.00 88.62 173 TYR A CA 1
ATOM 1401 C C . TYR A 1 173 ? 15.987 -3.948 -3.182 1.00 88.62 173 TYR A C 1
ATOM 1403 O O . TYR A 1 173 ? 15.769 -3.833 -1.976 1.00 88.62 173 TYR A O 1
ATOM 1411 N N . LEU A 1 174 ? 15.100 -4.528 -4.002 1.00 91.25 174 LEU A N 1
ATOM 1412 C CA . LEU A 1 174 ? 13.852 -5.106 -3.502 1.00 91.25 174 LEU A CA 1
ATOM 1413 C C . LEU A 1 174 ? 14.131 -6.203 -2.455 1.00 91.25 174 LEU A C 1
ATOM 1415 O O . LEU A 1 174 ? 15.024 -7.027 -2.663 1.00 91.25 174 LEU A O 1
ATOM 1419 N N . PRO A 1 175 ? 13.348 -6.275 -1.359 1.00 90.06 175 PRO A N 1
ATOM 1420 C CA . PRO A 1 175 ? 13.474 -7.360 -0.394 1.00 90.06 175 PRO A CA 1
ATOM 1421 C C . PRO A 1 175 ? 13.360 -8.742 -1.052 1.00 90.06 175 PRO A C 1
ATOM 1423 O O . PRO A 1 175 ? 12.559 -8.951 -1.964 1.00 90.06 175 PRO A O 1
ATOM 1426 N N . VAL A 1 176 ? 14.099 -9.725 -0.526 1.00 90.25 176 VAL A N 1
ATOM 1427 C CA . VAL A 1 176 ? 14.152 -11.110 -1.050 1.00 90.25 176 VAL A CA 1
ATOM 1428 C C . VAL A 1 176 ? 12.769 -11.779 -1.121 1.00 90.25 176 VAL A C 1
ATOM 1430 O O . VAL A 1 176 ? 12.540 -12.690 -1.927 1.00 90.25 176 VAL A O 1
ATOM 1433 N N . ASN A 1 177 ? 11.825 -11.320 -0.303 1.00 92.38 177 ASN A N 1
ATOM 1434 C CA . ASN A 1 177 ? 10.457 -11.825 -0.276 1.00 92.38 177 ASN A CA 1
ATOM 1435 C C . ASN A 1 177 ? 9.600 -11.331 -1.445 1.00 92.38 177 ASN A C 1
ATOM 1437 O O . ASN A 1 177 ? 8.649 -12.022 -1.804 1.00 92.38 177 ASN A O 1
ATOM 1441 N N . VAL A 1 178 ? 9.947 -10.211 -2.088 1.00 92.69 178 VAL A N 1
ATOM 1442 C CA . VAL A 1 178 ? 9.195 -9.687 -3.234 1.00 92.69 178 VAL A CA 1
ATOM 1443 C C . VAL A 1 178 ? 9.344 -10.650 -4.410 1.00 92.69 178 VAL A C 1
ATOM 1445 O O . VAL A 1 178 ? 10.425 -10.801 -4.976 1.00 92.69 178 VAL A O 1
ATOM 1448 N N . LYS A 1 179 ? 8.245 -11.324 -4.765 1.00 88.12 179 LYS A N 1
ATOM 1449 C CA . LYS A 1 179 ? 8.173 -12.278 -5.884 1.00 88.12 179 LYS A CA 1
ATOM 1450 C C . LYS A 1 179 ? 7.417 -11.717 -7.077 1.00 88.12 179 LYS A C 1
ATOM 1452 O O . LYS A 1 179 ? 7.699 -12.124 -8.201 1.00 88.12 179 LYS A O 1
ATO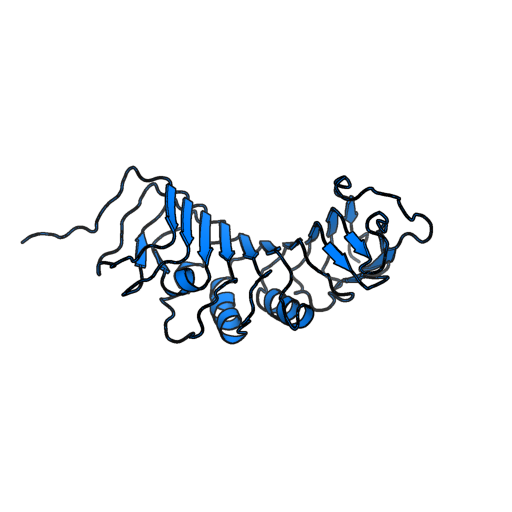M 1457 N N . THR A 1 180 ? 6.468 -10.816 -6.836 1.00 87.62 180 THR A N 1
ATOM 1458 C CA . THR A 1 180 ? 5.621 -10.230 -7.878 1.00 87.62 180 THR A CA 1
ATOM 1459 C C . THR A 1 180 ? 5.746 -8.714 -7.873 1.00 87.62 180 THR A C 1
ATOM 1461 O O . THR A 1 180 ? 5.614 -8.092 -6.819 1.00 87.62 180 THR A O 1
ATOM 1464 N N . VAL A 1 181 ? 5.961 -8.124 -9.048 1.00 90.38 181 VAL A N 1
ATOM 1465 C CA . VAL A 1 181 ? 5.894 -6.674 -9.257 1.00 90.38 181 VAL A CA 1
ATOM 1466 C C . VAL A 1 181 ? 4.852 -6.366 -10.327 1.00 90.38 181 VAL A C 1
ATOM 1468 O O . VAL A 1 181 ? 4.918 -6.890 -11.433 1.00 90.38 181 VAL A O 1
ATOM 1471 N N . ASN A 1 182 ? 3.896 -5.500 -10.018 1.00 89.12 182 ASN A N 1
ATOM 1472 C CA . ASN A 1 182 ? 2.945 -4.955 -10.976 1.00 89.12 182 ASN A CA 1
ATOM 1473 C C . ASN A 1 182 ? 3.314 -3.491 -11.258 1.00 89.12 182 ASN A C 1
ATOM 1475 O O . ASN A 1 182 ? 3.544 -2.717 -10.329 1.00 89.12 182 ASN A O 1
ATOM 1479 N N . ILE A 1 183 ? 3.367 -3.111 -12.528 1.00 87.50 183 ILE A N 1
ATOM 1480 C CA . ILE A 1 183 ? 3.610 -1.748 -13.002 1.00 87.50 183 ILE A CA 1
ATOM 1481 C C . ILE A 1 183 ? 2.369 -1.325 -13.777 1.00 87.50 183 ILE A C 1
ATOM 1483 O O . ILE A 1 183 ? 2.045 -1.931 -14.797 1.00 87.50 183 ILE A O 1
ATOM 1487 N N . GLU A 1 184 ? 1.666 -0.316 -13.279 1.00 85.94 184 GLU A N 1
ATOM 1488 C CA . GLU A 1 184 ? 0.358 0.097 -13.782 1.00 85.94 184 GLU A CA 1
ATOM 1489 C C . GLU A 1 184 ? 0.339 1.603 -14.083 1.00 85.94 184 GLU A C 1
ATOM 1491 O O . GLU A 1 184 ? 0.528 2.421 -13.188 1.00 85.94 184 GLU A O 1
ATOM 1496 N N . ASP A 1 185 ? 0.093 1.999 -15.329 1.00 81.62 185 ASP A N 1
ATOM 1497 C CA . ASP A 1 185 ? -0.003 3.409 -15.738 1.00 81.62 185 ASP A CA 1
ATOM 1498 C C . ASP A 1 185 ? 1.236 4.235 -15.331 1.00 81.62 185 ASP A C 1
ATOM 1500 O O . ASP A 1 185 ? 1.140 5.316 -14.743 1.00 81.62 185 ASP A O 1
ATOM 1504 N N . CYS A 1 186 ? 2.426 3.700 -15.611 1.00 84.31 186 CYS A N 1
ATOM 1505 C CA . CYS A 1 186 ? 3.706 4.281 -15.201 1.00 84.31 186 CYS A CA 1
ATOM 1506 C C . CYS A 1 186 ? 4.512 4.847 -16.377 1.00 84.31 186 CYS A C 1
ATOM 1508 O O . CYS A 1 186 ? 4.266 4.564 -17.547 1.00 84.31 186 CYS A O 1
ATOM 1510 N N . THR A 1 187 ? 5.536 5.629 -16.047 1.00 81.62 187 THR A N 1
ATOM 1511 C CA . THR A 1 187 ? 6.536 6.153 -16.988 1.00 81.62 187 THR A CA 1
ATOM 1512 C C . THR A 1 187 ? 7.935 5.671 -16.611 1.00 81.62 187 THR A C 1
ATOM 1514 O O . THR A 1 187 ? 8.173 5.322 -15.458 1.00 81.62 187 THR A O 1
ATOM 1517 N N . THR A 1 188 ? 8.875 5.647 -17.551 1.00 81.00 188 THR A N 1
ATOM 1518 C CA . THR A 1 188 ? 10.297 5.411 -17.278 1.00 81.00 188 THR A CA 1
ATOM 1519 C C . THR A 1 188 ? 11.176 6.255 -18.198 1.00 81.00 188 THR A C 1
ATOM 1521 O O . THR A 1 188 ? 10.802 6.568 -19.327 1.00 81.00 188 THR A O 1
ATOM 1524 N N . GLU A 1 189 ? 12.343 6.654 -17.703 1.00 75.19 189 GLU A N 1
ATOM 1525 C CA . GLU A 1 189 ? 13.401 7.295 -18.498 1.00 75.19 189 GLU A CA 1
ATOM 1526 C C . GLU A 1 189 ? 14.423 6.271 -19.012 1.00 75.19 189 GLU A C 1
ATOM 1528 O O . GLU A 1 189 ? 15.313 6.619 -19.781 1.00 75.19 189 GLU A O 1
ATOM 1533 N N . ALA A 1 190 ? 14.315 5.017 -18.569 1.00 72.25 190 ALA A N 1
ATOM 1534 C CA . ALA A 1 190 ? 15.307 3.991 -18.815 1.00 72.25 190 ALA A CA 1
ATOM 1535 C C . ALA A 1 190 ? 14.909 3.083 -19.974 1.00 72.25 190 ALA A C 1
ATOM 1537 O O . ALA A 1 190 ? 13.781 2.594 -20.041 1.00 72.25 190 ALA A O 1
ATOM 1538 N N . ASP A 1 191 ? 15.892 2.763 -20.810 1.00 65.12 191 ASP A N 1
ATOM 1539 C CA . ASP A 1 191 ? 15.756 1.749 -21.853 1.00 65.12 191 ASP A CA 1
ATOM 1540 C C . ASP A 1 191 ? 15.780 0.327 -21.287 1.00 65.12 191 ASP A C 1
ATOM 1542 O O . ASP A 1 191 ? 15.689 -0.628 -22.033 1.00 65.12 191 ASP A O 1
ATOM 1546 N N . SER A 1 192 ? 15.953 0.124 -19.986 1.00 66.56 192 SER A N 1
ATOM 1547 C CA . SER A 1 192 ? 15.892 -1.204 -19.376 1.00 66.56 192 SER A CA 1
ATOM 1548 C C . SER A 1 192 ? 15.616 -1.077 -17.890 1.00 66.56 192 SER A C 1
ATOM 1550 O O . SER A 1 192 ? 16.082 -0.125 -17.260 1.00 66.56 192 SER A O 1
ATOM 1552 N N . ILE A 1 193 ? 14.898 -2.051 -17.332 1.00 79.81 193 ILE A N 1
ATOM 1553 C CA . ILE A 1 193 ? 14.631 -2.125 -15.894 1.00 79.81 193 ILE A CA 1
ATOM 1554 C C . ILE A 1 193 ? 15.229 -3.426 -15.359 1.00 79.81 193 ILE A C 1
ATOM 1556 O O . ILE A 1 193 ? 14.914 -4.517 -15.834 1.00 79.81 193 ILE A O 1
ATOM 1560 N N . GLN A 1 194 ? 16.106 -3.312 -14.372 1.00 81.50 194 GLN A N 1
ATOM 1561 C CA . GLN A 1 194 ? 16.707 -4.433 -13.666 1.00 81.50 194 GLN A CA 1
ATOM 1562 C C . GLN A 1 194 ? 15.895 -4.751 -12.410 1.00 81.50 194 GLN A C 1
ATOM 1564 O O . GLN A 1 194 ? 15.529 -3.844 -11.666 1.00 81.50 194 GLN A O 1
ATOM 1569 N N . PHE A 1 195 ? 15.649 -6.033 -12.139 1.00 85.31 195 PHE A N 1
ATOM 1570 C CA . PHE A 1 195 ? 15.031 -6.486 -10.891 1.00 85.31 195 PHE A CA 1
ATOM 1571 C C . PHE A 1 195 ? 15.972 -7.400 -10.111 1.00 85.31 195 PHE A C 1
ATOM 1573 O O . PHE A 1 195 ? 16.888 -8.004 -10.669 1.00 85.31 195 PHE A O 1
ATOM 1580 N N . GLY A 1 196 ? 15.739 -7.503 -8.802 1.00 79.75 196 GLY A N 1
ATOM 1581 C CA . GLY A 1 196 ? 16.441 -8.468 -7.963 1.00 79.75 196 GLY A CA 1
ATOM 1582 C C . GLY A 1 196 ? 16.124 -9.923 -8.354 1.00 79.75 196 GLY A C 1
ATOM 1583 O O . GLY A 1 196 ? 15.023 -10.208 -8.835 1.00 79.75 196 GLY A O 1
ATOM 1584 N N . PRO A 1 197 ? 17.041 -10.872 -8.084 1.00 79.94 197 PRO A N 1
ATOM 1585 C CA . PRO A 1 197 ? 16.898 -12.282 -8.472 1.00 79.94 197 PRO A CA 1
ATOM 1586 C C . PRO A 1 197 ? 15.717 -12.995 -7.791 1.00 79.94 197 PRO A C 1
ATOM 1588 O O . PRO A 1 197 ? 15.303 -14.073 -8.207 1.00 79.94 197 PRO A O 1
ATOM 1591 N N . SER A 1 198 ? 15.154 -12.410 -6.731 1.00 83.12 198 SER A N 1
ATOM 1592 C CA . SER A 1 198 ? 13.965 -12.925 -6.055 1.00 83.12 198 SER A CA 1
ATOM 1593 C C . SER A 1 198 ? 12.673 -12.751 -6.852 1.00 83.12 198 SER A C 1
ATOM 1595 O O . SER A 1 198 ? 11.719 -13.490 -6.588 1.00 83.12 198 SER A O 1
ATOM 1597 N N . VAL A 1 199 ? 12.618 -11.794 -7.784 1.00 85.06 199 VAL A N 1
ATOM 1598 C CA . VAL A 1 199 ? 11.407 -11.444 -8.530 1.00 85.06 199 VAL A CA 1
ATOM 1599 C C . VAL A 1 199 ? 11.134 -12.506 -9.593 1.00 85.06 199 VAL A C 1
ATOM 1601 O O . VAL A 1 199 ? 11.921 -12.724 -10.509 1.00 85.06 199 VAL A O 1
ATOM 1604 N N . ARG A 1 200 ? 9.986 -13.175 -9.468 1.00 78.31 200 ARG A N 1
ATOM 1605 C CA . ARG A 1 200 ? 9.557 -14.271 -10.351 1.00 78.31 200 ARG A CA 1
ATOM 1606 C C . ARG A 1 200 ? 8.537 -13.831 -11.392 1.00 78.31 200 ARG A C 1
ATOM 1608 O O . ARG A 1 200 ? 8.395 -14.477 -12.422 1.00 78.31 200 ARG A O 1
ATOM 1615 N N . CYS A 1 201 ? 7.790 -12.769 -11.114 1.00 78.81 201 CYS A N 1
ATOM 1616 C CA . CYS A 1 201 ? 6.697 -12.314 -11.959 1.00 78.81 201 CYS A CA 1
ATOM 1617 C C . CYS A 1 201 ? 6.706 -10.791 -12.046 1.00 78.81 201 CYS A C 1
ATOM 1619 O O . CYS A 1 201 ? 6.714 -10.113 -11.015 1.00 78.81 201 CYS A O 1
ATOM 1621 N N . VAL A 1 202 ? 6.664 -10.263 -13.269 1.00 80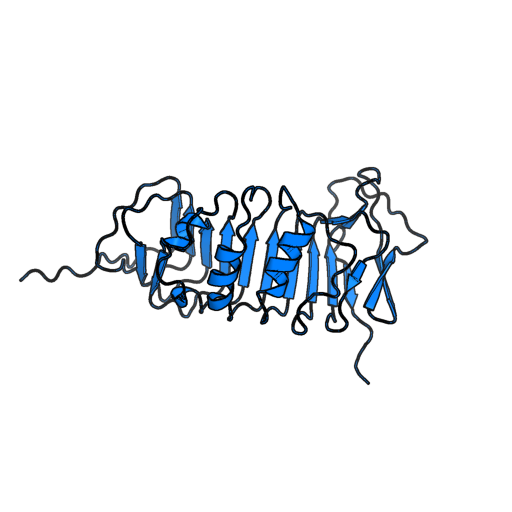.44 202 VAL A N 1
ATOM 1622 C CA . VAL A 1 202 ? 6.457 -8.837 -13.514 1.00 80.44 202 VAL A CA 1
ATOM 1623 C C . VAL A 1 202 ? 5.265 -8.664 -14.445 1.00 80.44 202 VAL A C 1
ATOM 1625 O O . VAL A 1 202 ? 5.237 -9.173 -15.565 1.00 80.44 202 VAL A O 1
ATOM 1628 N N . ARG A 1 203 ? 4.251 -7.945 -13.975 1.00 73.19 203 ARG A N 1
ATOM 1629 C CA . ARG A 1 203 ? 3.068 -7.587 -14.757 1.00 73.19 203 ARG A CA 1
ATOM 1630 C C . ARG A 1 203 ? 3.143 -6.124 -15.123 1.00 73.19 203 ARG A C 1
ATOM 1632 O O . ARG A 1 203 ? 3.354 -5.289 -14.253 1.00 73.19 203 ARG A O 1
ATOM 1639 N N . VAL A 1 204 ? 2.936 -5.816 -16.394 1.00 75.50 204 VAL A N 1
ATOM 1640 C CA . VAL A 1 204 ? 2.939 -4.441 -16.887 1.00 75.50 204 VAL A CA 1
ATOM 1641 C C . VAL A 1 204 ? 1.606 -4.153 -17.568 1.00 75.50 204 VAL A C 1
ATOM 1643 O O . VAL A 1 204 ? 1.251 -4.778 -18.570 1.00 75.50 204 VAL A O 1
ATOM 1646 N N . SER A 1 205 ? 0.882 -3.182 -17.023 1.00 69.50 205 SER A N 1
ATOM 1647 C CA . SER A 1 205 ? -0.301 -2.560 -17.613 1.00 69.50 205 SER A CA 1
ATOM 1648 C C . SER A 1 205 ? 0.035 -1.100 -17.881 1.00 69.50 205 SER A C 1
ATOM 1650 O O . SER A 1 205 ? -0.039 -0.288 -16.974 1.00 69.50 205 SER A O 1
ATOM 1652 N N . ASN A 1 206 ? 0.400 -0.762 -19.118 1.00 67.75 206 ASN A N 1
ATOM 1653 C CA . ASN A 1 206 ? 0.819 0.585 -19.539 1.00 67.75 206 ASN A CA 1
ATOM 1654 C C . ASN A 1 206 ? 2.132 1.079 -18.887 1.00 67.75 206 ASN A C 1
ATOM 1656 O O . ASN A 1 206 ? 2.186 1.449 -17.714 1.00 67.75 206 ASN A O 1
ATOM 1660 N N . LEU A 1 207 ? 3.195 1.129 -19.693 1.00 72.50 207 LEU A N 1
ATOM 1661 C CA . LEU A 1 207 ? 4.474 1.752 -19.356 1.00 72.50 207 LEU A CA 1
ATOM 1662 C C . LEU A 1 207 ? 4.927 2.614 -20.541 1.00 72.50 207 LEU A C 1
ATOM 1664 O O . LEU A 1 207 ? 5.011 2.118 -21.668 1.00 72.50 207 LEU A O 1
ATOM 1668 N N . TRP A 1 208 ? 5.201 3.892 -20.288 1.00 69.38 208 TRP A N 1
ATOM 1669 C CA . TRP A 1 208 ? 5.583 4.866 -21.317 1.00 69.38 208 TRP A CA 1
ATOM 1670 C C . TRP A 1 208 ? 7.002 5.393 -21.104 1.00 69.38 208 TRP A C 1
ATOM 1672 O O . TRP A 1 208 ? 7.450 5.542 -19.969 1.00 69.38 208 TRP A O 1
ATOM 1682 N N . MET A 1 209 ? 7.702 5.729 -22.186 1.00 67.88 209 MET A N 1
ATOM 1683 C CA . MET A 1 209 ? 8.973 6.449 -22.090 1.00 67.88 209 MET A CA 1
ATOM 1684 C C . MET A 1 209 ? 8.728 7.948 -21.878 1.00 67.88 209 MET A C 1
ATOM 1686 O O . MET A 1 209 ? 7.962 8.549 -22.625 1.00 67.88 209 MET A O 1
ATOM 1690 N N . TRP A 1 210 ? 9.399 8.558 -20.894 1.00 56.91 210 TRP A N 1
ATOM 1691 C CA . TRP A 1 210 ? 9.168 9.950 -20.464 1.00 56.91 210 TRP A CA 1
ATOM 1692 C C . TRP A 1 210 ? 9.354 10.993 -21.582 1.00 56.91 210 TRP A C 1
ATOM 1694 O O . TRP A 1 210 ? 8.659 12.004 -21.602 1.00 56.91 210 TRP A O 1
ATOM 1704 N N . ASN A 1 211 ? 10.259 10.729 -22.532 1.00 52.97 211 ASN A N 1
ATOM 1705 C CA . ASN A 1 211 ? 10.595 11.637 -23.640 1.00 52.97 211 ASN A CA 1
ATOM 1706 C C . ASN A 1 211 ? 10.003 11.215 -24.992 1.00 52.97 211 ASN A C 1
ATOM 1708 O O . ASN A 1 211 ? 10.390 11.752 -26.031 1.00 52.97 211 ASN A O 1
ATOM 1712 N N . MET A 1 212 ? 9.104 10.233 -25.009 1.00 53.56 212 MET A N 1
ATOM 1713 C CA . MET A 1 212 ? 8.432 9.834 -26.240 1.00 53.56 212 MET A CA 1
ATOM 1714 C C . MET A 1 212 ? 7.122 10.611 -26.388 1.00 53.56 212 MET A C 1
ATOM 1716 O O . MET A 1 212 ? 6.483 10.913 -25.379 1.00 53.56 212 MET A O 1
ATOM 1720 N N . PRO A 1 213 ? 6.700 10.933 -27.626 1.00 51.47 213 PRO A N 1
ATOM 1721 C CA . PRO A 1 213 ? 5.347 11.408 -27.876 1.00 51.47 213 PRO A CA 1
ATOM 1722 C C . PRO A 1 213 ? 4.344 10.511 -27.150 1.00 51.47 213 PRO A C 1
ATOM 1724 O O . PRO A 1 213 ? 4.528 9.291 -27.128 1.00 51.47 213 PRO A O 1
ATOM 1727 N N . ASP A 1 214 ? 3.284 11.115 -26.607 1.00 48.34 214 ASP A N 1
ATOM 1728 C CA . ASP A 1 214 ? 2.227 10.477 -25.800 1.00 48.34 214 ASP A CA 1
ATOM 1729 C C . ASP A 1 214 ? 1.599 9.210 -26.423 1.00 48.34 214 ASP A C 1
ATOM 1731 O O . ASP A 1 214 ? 0.862 8.482 -25.755 1.00 48.34 214 ASP A O 1
ATOM 1735 N N . ASP A 1 215 ? 1.894 8.962 -27.698 1.00 43.97 215 ASP A N 1
ATOM 1736 C CA . ASP A 1 215 ? 1.370 7.885 -28.515 1.00 43.97 215 ASP A CA 1
ATOM 1737 C C . ASP A 1 215 ? 2.328 6.694 -28.693 1.00 43.97 215 ASP A C 1
ATOM 1739 O O . ASP A 1 215 ? 2.019 5.798 -29.475 1.00 43.97 215 ASP A O 1
ATOM 1743 N N . ILE A 1 216 ? 3.497 6.653 -28.035 1.00 46.66 216 ILE A N 1
ATOM 1744 C CA . ILE A 1 216 ? 4.457 5.546 -28.202 1.00 46.66 216 ILE A CA 1
ATOM 1745 C C . ILE A 1 216 ? 4.613 4.740 -26.911 1.00 46.66 216 ILE A C 1
ATOM 1747 O O . ILE A 1 216 ? 5.288 5.143 -25.964 1.00 46.66 216 ILE A O 1
ATOM 1751 N N . GLY A 1 217 ? 4.009 3.550 -26.905 1.00 46.59 217 GLY A N 1
ATOM 1752 C CA . GLY A 1 217 ? 4.271 2.516 -25.907 1.00 46.59 217 GLY A CA 1
ATOM 1753 C C . GLY A 1 217 ? 5.520 1.710 -26.265 1.00 46.59 217 GLY A C 1
ATOM 1754 O O . GLY A 1 217 ? 5.801 1.466 -27.443 1.00 46.59 217 GLY A O 1
ATOM 1755 N N . VAL A 1 218 ? 6.255 1.274 -25.244 1.00 48.66 218 VAL A N 1
ATOM 1756 C CA . VAL A 1 218 ? 7.427 0.408 -25.401 1.00 48.66 218 VAL A CA 1
ATOM 1757 C C . VAL A 1 218 ? 7.043 -1.003 -24.963 1.00 48.66 218 VAL A C 1
ATOM 1759 O O . VAL A 1 218 ? 6.669 -1.225 -23.812 1.00 48.66 218 VAL A O 1
ATOM 1762 N N . GLU A 1 219 ? 7.085 -1.968 -25.886 1.00 48.72 219 GLU A N 1
ATOM 1763 C CA . GLU A 1 219 ? 6.940 -3.378 -25.517 1.00 48.72 219 GLU A CA 1
ATOM 1764 C C . GLU A 1 219 ? 8.208 -3.833 -24.784 1.00 48.72 219 GLU A C 1
ATOM 1766 O O . GLU A 1 219 ? 9.303 -3.604 -25.280 1.00 48.72 219 GLU A O 1
ATOM 1771 N N . MET A 1 220 ? 8.074 -4.478 -23.622 1.00 51.56 220 MET A N 1
ATOM 1772 C CA . MET A 1 220 ? 9.202 -5.008 -22.841 1.00 51.56 220 MET A CA 1
ATOM 1773 C C . MET A 1 220 ? 9.251 -6.536 -22.961 1.00 51.56 220 MET A C 1
ATOM 1775 O O . MET A 1 220 ? 8.213 -7.197 -22.924 1.00 51.56 220 MET A O 1
ATOM 1779 N N . GLN A 1 221 ? 10.451 -7.097 -23.070 1.00 48.47 221 GLN A N 1
ATOM 1780 C CA . GLN A 1 221 ? 10.746 -8.524 -22.988 1.00 48.47 221 GLN A CA 1
ATOM 1781 C C . GLN A 1 221 ? 11.641 -8.783 -21.773 1.00 48.47 221 GLN A C 1
ATOM 1783 O O . GLN A 1 221 ? 12.576 -8.031 -21.492 1.00 48.47 221 GLN A O 1
ATOM 1788 N N . LEU A 1 222 ? 11.358 -9.872 -21.057 1.00 47.88 222 LEU A N 1
ATOM 1789 C CA . LEU A 1 222 ? 12.286 -10.402 -20.066 1.00 47.88 222 LEU A CA 1
ATOM 1790 C C . LEU A 1 222 ? 13.448 -11.096 -20.788 1.00 47.88 222 LEU A C 1
ATOM 1792 O O . LEU A 1 222 ? 13.244 -11.992 -21.608 1.00 47.88 222 LEU A O 1
ATOM 1796 N N . LEU A 1 223 ? 14.658 -10.670 -20.456 1.00 49.81 223 LEU A N 1
ATOM 1797 C CA . LEU A 1 223 ? 15.920 -11.285 -20.830 1.00 49.81 223 LEU A CA 1
ATOM 1798 C C . LEU A 1 223 ? 16.370 -12.283 -19.741 1.00 49.81 223 LEU A C 1
ATOM 1800 O O . LEU A 1 223 ? 15.888 -12.227 -18.604 1.00 49.81 223 LEU A O 1
ATOM 1804 N N . PRO A 1 224 ? 17.322 -13.181 -20.051 1.00 43.31 224 PRO A N 1
ATOM 1805 C CA . PRO A 1 224 ? 17.990 -14.006 -19.045 1.00 43.31 224 PRO A CA 1
ATOM 1806 C C . PRO A 1 224 ? 18.529 -13.182 -17.856 1.00 43.31 224 PRO A C 1
ATOM 1808 O O . PRO A 1 224 ? 18.793 -11.986 -17.982 1.00 43.31 224 PRO A O 1
ATOM 1811 N N . GLU A 1 225 ? 18.702 -13.830 -16.697 1.00 48.22 225 GLU A N 1
ATOM 1812 C CA . GLU A 1 225 ? 19.242 -13.221 -15.460 1.00 48.22 225 GLU A CA 1
ATOM 1813 C C . GLU A 1 225 ? 18.395 -12.089 -14.838 1.00 48.22 225 GLU A C 1
ATOM 1815 O O . GLU A 1 225 ? 18.916 -11.248 -14.108 1.00 48.22 225 GLU A O 1
ATOM 1820 N N . GLY A 1 226 ? 17.086 -12.035 -15.100 1.00 44.91 226 GLY A N 1
ATOM 1821 C CA . GLY A 1 226 ? 16.200 -11.048 -14.459 1.00 44.91 226 GLY A CA 1
ATOM 1822 C C . GLY A 1 226 ? 16.334 -9.622 -15.009 1.00 44.91 226 GLY A C 1
ATOM 1823 O O . GLY A 1 226 ? 15.922 -8.657 -14.359 1.00 44.91 226 GLY A O 1
ATOM 1824 N N . ARG A 1 227 ? 16.905 -9.473 -16.209 1.00 45.16 227 ARG A N 1
ATOM 1825 C CA . ARG A 1 227 ? 17.009 -8.189 -16.916 1.00 45.16 227 ARG A CA 1
ATOM 1826 C C . ARG A 1 227 ? 15.792 -7.998 -17.819 1.00 45.16 227 ARG A C 1
ATOM 1828 O O . ARG A 1 227 ? 15.318 -8.956 -18.414 1.00 45.16 227 ARG A O 1
ATOM 1835 N N . PHE A 1 228 ? 15.286 -6.775 -17.958 1.00 55.00 228 PHE A N 1
ATOM 1836 C CA . PHE A 1 228 ? 14.207 -6.462 -18.900 1.00 55.00 228 PHE A CA 1
ATOM 1837 C C . PHE A 1 228 ? 14.709 -5.459 -19.923 1.00 55.00 228 PHE A C 1
ATOM 1839 O O . PHE A 1 228 ? 15.217 -4.405 -19.543 1.00 55.00 228 PHE A O 1
ATOM 1846 N N . SER A 1 229 ? 14.529 -5.759 -21.206 1.00 46.34 229 SER A N 1
ATOM 1847 C CA . SER A 1 229 ? 14.803 -4.820 -22.291 1.00 46.34 229 SER A CA 1
ATOM 1848 C C . SER A 1 229 ? 13.547 -4.563 -23.118 1.00 46.34 229 SER A C 1
ATOM 1850 O O . SER A 1 229 ? 12.676 -5.430 -23.209 1.00 46.34 229 SER A O 1
ATOM 1852 N N . PRO A 1 230 ? 13.447 -3.411 -23.785 1.00 48.88 230 PRO A N 1
ATOM 1853 C CA . PRO A 1 230 ? 12.471 -3.174 -24.819 1.00 48.88 230 PRO A CA 1
ATOM 1854 C C . PRO A 1 230 ? 12.651 -4.216 -25.922 1.00 48.88 230 PRO A C 1
ATOM 1856 O O . PRO A 1 230 ? 13.772 -4.562 -26.301 1.00 48.88 230 PRO A O 1
ATOM 1859 N N . LEU A 1 231 ? 11.539 -4.718 -26.451 1.00 47.97 231 LEU A N 1
ATOM 1860 C CA . LEU A 1 231 ? 11.514 -5.438 -27.714 1.00 47.97 231 LEU A CA 1
ATOM 1861 C C . LEU A 1 231 ? 12.001 -4.462 -28.784 1.00 47.97 231 LEU A C 1
ATOM 1863 O O . LEU A 1 231 ? 11.300 -3.520 -29.154 1.00 47.97 231 LEU A O 1
ATOM 1867 N N . SER A 1 232 ? 13.214 -4.697 -29.278 1.00 39.03 232 SER A N 1
ATOM 1868 C CA . SER A 1 232 ? 13.974 -3.848 -30.206 1.00 39.03 232 SER A CA 1
ATOM 1869 C C . SER A 1 232 ? 13.282 -3.542 -31.546 1.00 39.03 232 SER A C 1
ATOM 1871 O O . SER A 1 232 ? 13.847 -2.841 -32.379 1.00 39.03 232 SER A O 1
ATOM 1873 N N . SER A 1 233 ? 12.060 -4.030 -31.779 1.00 33.81 233 SER A N 1
ATOM 1874 C CA . SER A 1 233 ? 11.395 -4.009 -33.086 1.00 33.81 233 SER A CA 1
ATOM 1875 C C . SER A 1 233 ? 9.949 -3.499 -33.104 1.00 33.81 233 SER A C 1
ATOM 1877 O O . SER A 1 233 ? 9.367 -3.437 -34.187 1.00 33.81 233 SER A O 1
ATOM 1879 N N . LYS A 1 234 ? 9.341 -3.094 -31.976 1.00 39.09 234 LYS A N 1
ATOM 1880 C CA . LYS A 1 234 ? 7.942 -2.617 -31.979 1.00 39.09 234 LYS A CA 1
ATOM 1881 C C . LYS A 1 234 ? 7.716 -1.388 -31.105 1.00 39.09 234 LYS A C 1
ATOM 1883 O O . LYS A 1 234 ? 7.293 -1.471 -29.956 1.00 39.09 234 LYS A O 1
ATOM 1888 N N . ARG A 1 235 ? 7.915 -0.214 -31.712 1.00 43.16 235 ARG A N 1
ATOM 1889 C CA . ARG A 1 235 ? 7.221 1.010 -31.292 1.00 43.16 235 ARG A CA 1
ATOM 1890 C C . ARG A 1 235 ? 5.745 0.819 -31.622 1.00 43.16 235 ARG A C 1
ATOM 1892 O O . ARG A 1 235 ? 5.394 0.734 -32.798 1.00 43.16 235 ARG A O 1
ATOM 1899 N N . VAL A 1 236 ? 4.889 0.711 -30.611 1.00 45.44 236 VAL A N 1
ATOM 1900 C CA . VAL A 1 236 ? 3.446 0.601 -30.844 1.00 45.44 236 VAL A CA 1
ATOM 1901 C C . VAL A 1 236 ? 2.855 1.998 -30.740 1.00 45.44 236 VAL A C 1
ATOM 1903 O O . VAL A 1 236 ? 2.939 2.627 -29.686 1.00 45.44 236 VAL A O 1
ATOM 1906 N N . LEU A 1 237 ? 2.265 2.471 -31.839 1.00 41.59 237 LEU A N 1
ATOM 1907 C CA . LEU A 1 237 ? 1.412 3.656 -31.836 1.00 41.59 237 LEU A CA 1
ATOM 1908 C C . LEU A 1 237 ? 0.153 3.334 -31.020 1.00 41.59 237 LEU A C 1
ATOM 1910 O O . LEU A 1 237 ? -0.738 2.626 -31.491 1.00 41.59 237 LEU A O 1
ATOM 1914 N N . VAL A 1 238 ? 0.082 3.816 -29.785 1.00 46.47 238 VAL A N 1
ATOM 1915 C CA . VAL A 1 238 ? -1.081 3.680 -28.906 1.00 46.47 238 VAL A CA 1
ATOM 1916 C C . VAL A 1 238 ? -1.567 5.078 -28.575 1.00 46.47 238 VAL A C 1
ATOM 1918 O O . VAL A 1 238 ? -0.923 5.768 -27.804 1.00 46.47 238 VAL A O 1
ATOM 1921 N N . ARG A 1 239 ? -2.725 5.490 -29.108 1.00 40.47 239 ARG A N 1
ATOM 1922 C CA . ARG A 1 239 ? -3.368 6.743 -28.678 1.00 40.47 239 ARG A CA 1
ATOM 1923 C C . ARG A 1 239 ? -3.539 6.744 -27.157 1.00 40.47 239 ARG A C 1
ATOM 1925 O O . ARG A 1 239 ? -4.138 5.810 -26.609 1.00 40.47 239 ARG A O 1
ATOM 1932 N N . LYS A 1 240 ? -3.071 7.813 -26.508 1.00 39.50 240 LYS A N 1
ATOM 1933 C CA . LYS A 1 240 ? -3.302 8.116 -25.087 1.00 39.50 240 LYS A CA 1
ATOM 1934 C C . LYS A 1 240 ? -4.756 7.781 -24.700 1.00 39.50 240 LYS A C 1
ATOM 1936 O O . LYS A 1 240 ? -5.694 8.295 -25.305 1.00 39.50 240 LYS A O 1
ATOM 1941 N N . GLY A 1 241 ? -4.951 6.880 -23.731 1.00 38.88 241 GLY A N 1
ATOM 1942 C CA . GLY A 1 241 ? -6.278 6.480 -23.227 1.00 38.88 241 GLY A CA 1
ATOM 1943 C C . GLY A 1 241 ? -6.786 5.089 -23.636 1.00 38.88 241 GLY A C 1
ATOM 1944 O O . GLY A 1 241 ? -7.805 4.647 -23.104 1.00 38.88 241 GLY A O 1
ATOM 1945 N N . LYS A 1 242 ? -6.092 4.352 -24.517 1.00 41.38 242 LYS A N 1
ATOM 1946 C CA . LYS A 1 242 ? -6.387 2.927 -24.752 1.00 41.38 242 LYS A CA 1
ATOM 1947 C C . LYS A 1 242 ? -5.574 2.076 -23.772 1.00 41.38 242 LYS A C 1
ATOM 1949 O O . LYS A 1 242 ? -4.362 1.962 -23.923 1.00 41.38 242 LYS A O 1
ATOM 1954 N N . VAL A 1 243 ? -6.237 1.502 -22.766 1.00 44.75 243 VAL A N 1
ATOM 1955 C CA . VAL A 1 243 ? -5.621 0.548 -21.827 1.00 44.75 243 VAL A CA 1
ATOM 1956 C C . VAL A 1 243 ? -5.019 -0.597 -22.643 1.00 44.75 243 VAL A C 1
ATOM 1958 O O . VAL A 1 243 ? -5.753 -1.317 -23.324 1.00 44.75 243 VAL A O 1
ATOM 1961 N N . MET A 1 244 ? -3.695 -0.762 -22.619 1.00 49.56 244 MET A N 1
ATOM 1962 C CA . MET A 1 244 ? -3.089 -1.982 -23.138 1.00 49.56 244 MET A CA 1
ATOM 1963 C C . MET A 1 244 ? -3.533 -3.130 -22.240 1.00 49.56 244 MET A C 1
ATOM 1965 O O . MET A 1 244 ? -3.464 -3.018 -21.016 1.00 49.56 244 MET A O 1
ATOM 1969 N N . THR A 1 245 ? -3.994 -4.232 -22.836 1.00 41.28 245 THR A N 1
ATOM 1970 C CA . THR A 1 245 ? -4.287 -5.454 -22.084 1.00 41.28 245 THR A CA 1
ATOM 1971 C C . THR A 1 245 ? -3.090 -5.770 -21.181 1.00 41.28 245 THR A C 1
ATOM 1973 O O . THR A 1 245 ? -1.969 -5.795 -21.703 1.00 41.28 245 THR A O 1
ATOM 1976 N N . PRO A 1 246 ? -3.296 -5.987 -19.865 1.00 46.38 246 PRO A N 1
ATOM 1977 C CA . PRO A 1 246 ? -2.218 -6.304 -18.938 1.00 46.38 246 PRO A CA 1
ATOM 1978 C C . PRO A 1 246 ? -1.339 -7.415 -19.505 1.00 46.38 246 PRO A C 1
ATOM 1980 O O . PRO A 1 246 ? -1.831 -8.506 -19.803 1.00 46.38 246 PRO A O 1
ATOM 1983 N N . ARG A 1 247 ? -0.042 -7.154 -19.676 1.00 51.81 247 ARG A N 1
ATOM 1984 C CA . ARG A 1 247 ? 0.906 -8.171 -20.134 1.00 51.81 247 ARG A CA 1
ATOM 1985 C C . ARG A 1 247 ? 1.636 -8.718 -18.920 1.00 51.81 247 ARG A C 1
ATOM 1987 O O . ARG A 1 247 ? 2.279 -7.978 -18.180 1.00 51.81 247 ARG A O 1
ATOM 1994 N N . THR A 1 248 ? 1.498 -10.019 -18.691 1.00 43.62 248 THR A N 1
ATOM 1995 C CA . THR A 1 248 ? 2.258 -10.713 -17.647 1.00 43.62 248 THR A CA 1
ATOM 1996 C C . THR A 1 248 ? 3.504 -11.303 -18.276 1.00 43.62 248 THR A C 1
ATOM 1998 O O . THR A 1 248 ? 3.403 -12.037 -19.257 1.00 43.62 248 THR A O 1
ATOM 2001 N N . ILE A 1 249 ? 4.662 -10.995 -17.706 1.00 51.06 249 ILE A N 1
ATOM 2002 C CA . ILE A 1 249 ? 5.932 -11.601 -18.077 1.00 51.06 249 ILE A CA 1
ATOM 2003 C C . ILE A 1 249 ? 6.401 -12.432 -16.881 1.00 51.06 249 ILE A C 1
ATOM 2005 O O . ILE A 1 249 ? 6.498 -11.940 -15.754 1.00 51.06 249 ILE A O 1
ATOM 2009 N N . TYR A 1 250 ? 6.648 -13.715 -17.122 1.00 44.06 250 TYR A N 1
ATOM 2010 C CA . TYR A 1 250 ? 7.102 -14.661 -16.107 1.00 44.06 250 TYR A CA 1
ATOM 2011 C C . TYR A 1 250 ? 8.614 -14.841 -16.209 1.00 44.06 250 TYR A C 1
ATOM 2013 O O . TYR A 1 250 ? 9.145 -14.929 -17.315 1.00 44.06 250 TYR A O 1
ATOM 2021 N N . SER A 1 251 ? 9.294 -14.915 -15.064 1.00 42.06 251 SER A N 1
ATOM 2022 C CA . SER A 1 251 ? 10.678 -15.377 -15.006 1.00 42.06 251 SER A CA 1
ATOM 2023 C C . SER A 1 251 ? 10.747 -16.839 -15.424 1.00 42.06 251 SER A C 1
ATOM 2025 O O . SER A 1 251 ? 10.010 -17.664 -14.892 1.00 42.06 251 SER A O 1
ATOM 2027 N N . THR A 1 252 ? 11.629 -17.159 -16.369 1.00 39.38 252 THR A N 1
ATOM 2028 C CA . THR A 1 252 ? 11.892 -18.538 -16.811 1.00 39.38 252 THR A CA 1
ATOM 2029 C C . THR A 1 252 ? 12.777 -19.314 -15.836 1.00 39.38 252 THR A C 1
ATOM 2031 O O . THR A 1 252 ? 13.102 -20.466 -16.102 1.00 39.38 252 THR A O 1
ATOM 2034 N N . VAL A 1 253 ? 13.200 -18.701 -14.726 1.00 43.75 253 VAL A N 1
ATOM 2035 C CA . VAL A 1 253 ? 14.037 -19.362 -13.721 1.00 43.75 253 VAL A CA 1
ATOM 2036 C C . VAL A 1 253 ? 13.139 -20.148 -12.761 1.00 43.75 253 VAL A C 1
ATOM 2038 O O . VAL A 1 253 ? 12.826 -19.704 -11.655 1.00 43.75 253 VAL A O 1
ATOM 2041 N N . GLU A 1 254 ? 12.706 -21.329 -13.202 1.00 35.84 254 GLU A N 1
ATOM 2042 C CA . GLU A 1 254 ? 12.577 -22.450 -12.271 1.00 35.84 254 GLU A CA 1
ATOM 2043 C C . GLU A 1 254 ? 13.996 -22.842 -11.839 1.00 35.84 254 GLU A C 1
ATOM 2045 O O . GLU A 1 254 ? 14.918 -22.854 -12.652 1.00 35.84 254 GLU A O 1
ATOM 2050 N N . GLY A 1 255 ? 14.192 -23.026 -10.536 1.00 32.59 255 GLY A N 1
ATOM 2051 C CA . GLY A 1 255 ? 15.515 -23.162 -9.939 1.00 32.59 255 GLY A CA 1
ATOM 2052 C C . GLY A 1 255 ? 16.347 -24.311 -10.506 1.00 32.59 255 GLY A C 1
ATOM 2053 O O . GLY A 1 255 ? 15.828 -25.381 -10.821 1.00 32.59 255 GLY A O 1
ATOM 2054 N N . VAL A 1 256 ? 17.657 -24.075 -10.530 1.00 30.42 256 VAL A N 1
ATOM 2055 C CA . VAL A 1 256 ? 18.655 -25.090 -10.183 1.00 30.42 256 VAL A CA 1
ATOM 2056 C C . VAL A 1 256 ? 19.235 -24.678 -8.839 1.00 30.42 256 VAL A C 1
ATOM 2058 O O . VAL A 1 256 ? 19.540 -23.470 -8.698 1.00 30.42 256 VAL A O 1
#